Protein AF-A0A4Y2PLK8-F1 (afdb_monomer_lite)

Secondary structure (DSSP, 8-state):
--HHHHHHHHHHS-GGGSS-S-------TT-SS--------S--HHHHHHTT--HHHHTT-HHHHH--GGGSSSS----------THHHHHHHHT-TT-----------SS-HHHHHHTT-S-HHHHHHHHHHHHHHHHHHH-TTS---SSPPHHHHHHHHHHHHHHHHHHHHHHHHHHHHHTPPPPTT-TTGGG-EEE-TTS-EEE-STTTTSSS-HHHHS-B---S--

Sequence (230 aa):
MDPVKLQLCELWWSPSFLLQPEMTKCRDSSIETNDLYIRELKSNPSDLLSGGLKAESLLHNEGWWNGPSVLQSDELPETVCECSDPDEDYLPELKSKNSKADIVLTLNSNKTFFDYIVNRSNRILTVVRILSFLFRFISNCRNPESKRKGPLTSEELSEAEHYLIKQCQFEVFSAEVTAMMSGDNISNKSKILNLSPFLDNKGVMRVGGRLENSQLPYSGKHPIILPSKG

Organism: Araneus ventricosus (NCBI:txid182803)

Structure (mmCIF, N/CA/C/O backbone):
data_AF-A0A4Y2PLK8-F1
#
_entry.id   AF-A0A4Y2PLK8-F1
#
loop_
_atom_site.group_PDB
_atom_site.id
_atom_site.type_symbol
_atom_site.label_atom_id
_atom_site.label_alt_id
_atom_site.label_comp_id
_atom_site.label_asym_id
_atom_site.label_entity_id
_atom_site.label_seq_id
_atom_site.pdbx_PDB_ins_code
_atom_site.Cartn_x
_atom_site.Cartn_y
_atom_site.Cartn_z
_atom_site.occupancy
_atom_site.B_iso_or_equiv
_atom_site.auth_seq_id
_atom_site.auth_comp_id
_atom_site.auth_asym_id
_atom_site.auth_atom_id
_atom_site.pdbx_PDB_model_num
ATOM 1 N N . MET A 1 1 ? 2.300 0.237 -62.587 1.00 39.56 1 MET A N 1
ATOM 2 C CA . MET A 1 1 ? 3.072 0.488 -61.354 1.00 39.56 1 MET A CA 1
ATOM 3 C C . MET A 1 1 ? 3.135 -0.814 -60.591 1.00 39.56 1 MET A C 1
ATOM 5 O O . MET A 1 1 ? 2.104 -1.460 -60.465 1.00 39.56 1 MET A O 1
ATOM 9 N N . ASP A 1 2 ? 4.335 -1.228 -60.197 1.00 36.62 2 ASP A N 1
ATOM 10 C CA . ASP A 1 2 ? 4.561 -2.489 -59.494 1.00 36.62 2 ASP A CA 1
ATOM 11 C C . ASP A 1 2 ? 4.032 -2.379 -58.047 1.00 36.62 2 ASP A C 1
ATOM 13 O O . ASP A 1 2 ? 4.464 -1.473 -57.326 1.00 36.62 2 ASP A O 1
ATOM 17 N N . PRO A 1 3 ? 3.083 -3.229 -57.619 1.00 33.88 3 PRO A N 1
ATOM 18 C CA . PRO A 1 3 ? 2.500 -3.166 -56.278 1.00 33.88 3 PRO A CA 1
ATOM 19 C C . PRO A 1 3 ? 3.533 -3.352 -55.155 1.00 33.88 3 PRO A C 1
ATOM 21 O O . PRO A 1 3 ? 3.337 -2.813 -54.067 1.00 33.88 3 PRO A O 1
ATOM 24 N N . VAL A 1 4 ? 4.662 -4.019 -55.423 1.00 38.69 4 VAL A N 1
ATOM 25 C CA . VAL A 1 4 ? 5.751 -4.195 -54.445 1.00 38.69 4 VAL A CA 1
ATOM 26 C C . VAL A 1 4 ? 6.521 -2.886 -54.225 1.00 38.69 4 VAL A C 1
ATOM 28 O O . VAL A 1 4 ? 6.875 -2.549 -53.096 1.00 38.69 4 VAL A O 1
ATOM 31 N N . LYS A 1 5 ? 6.706 -2.076 -55.279 1.00 35.38 5 LYS A N 1
ATOM 32 C CA . LYS A 1 5 ? 7.333 -0.745 -55.167 1.00 35.38 5 LYS A CA 1
ATOM 33 C C . LYS A 1 5 ? 6.458 0.253 -54.407 1.00 35.38 5 LYS A C 1
ATOM 35 O O . LYS A 1 5 ? 6.987 1.089 -53.685 1.00 35.38 5 LYS A O 1
ATOM 40 N N . LEU A 1 6 ? 5.134 0.149 -54.529 1.00 34.00 6 LEU A N 1
ATOM 41 C CA . LEU A 1 6 ? 4.202 1.005 -53.787 1.00 34.00 6 LEU A CA 1
ATOM 42 C C . LEU A 1 6 ? 4.178 0.676 -52.284 1.00 34.00 6 LEU A C 1
ATOM 44 O O . LEU A 1 6 ? 4.155 1.601 -51.477 1.00 34.00 6 LEU A O 1
ATOM 48 N N . GLN A 1 7 ? 4.276 -0.603 -51.898 1.00 37.56 7 GLN A N 1
ATOM 49 C CA . GLN A 1 7 ? 4.378 -0.998 -50.484 1.00 37.56 7 GLN A CA 1
ATOM 50 C C . GLN A 1 7 ? 5.668 -0.501 -49.811 1.00 37.56 7 GLN A C 1
ATOM 52 O O . GLN A 1 7 ? 5.629 -0.086 -48.656 1.00 37.56 7 GLN A O 1
ATOM 57 N N . LEU A 1 8 ? 6.795 -0.485 -50.531 1.00 39.62 8 LEU A N 1
ATOM 58 C CA . LEU A 1 8 ? 8.055 0.072 -50.023 1.00 39.62 8 LEU A CA 1
ATOM 59 C C . LEU A 1 8 ? 7.991 1.598 -49.850 1.00 39.62 8 LEU A C 1
ATOM 61 O O . LEU A 1 8 ? 8.517 2.125 -48.872 1.00 39.62 8 LEU A O 1
ATOM 65 N N . CYS A 1 9 ? 7.298 2.305 -50.747 1.00 37.56 9 CYS A N 1
ATOM 66 C CA . CYS A 1 9 ? 7.088 3.746 -50.614 1.00 37.56 9 CYS A CA 1
ATOM 67 C C . CYS A 1 9 ? 6.147 4.107 -49.453 1.00 37.56 9 CYS A C 1
ATOM 69 O O . CYS A 1 9 ? 6.418 5.084 -48.764 1.00 37.56 9 CYS A O 1
ATOM 71 N N . GLU A 1 10 ? 5.084 3.342 -49.176 1.00 36.16 10 GLU A N 1
ATOM 72 C CA . GLU A 1 10 ? 4.187 3.643 -48.042 1.00 36.16 10 GLU A CA 1
ATOM 73 C C . GLU A 1 10 ? 4.861 3.468 -46.668 1.00 36.16 10 GLU A C 1
ATOM 75 O O . GLU A 1 10 ? 4.520 4.171 -45.714 1.00 36.16 10 GLU A O 1
ATOM 80 N N . LEU A 1 11 ? 5.878 2.606 -46.566 1.00 42.66 11 LEU A N 1
ATOM 81 C CA . LEU A 1 11 ? 6.648 2.401 -45.333 1.00 42.66 11 LEU A CA 1
ATOM 82 C C . LEU A 1 11 ? 7.555 3.589 -44.975 1.00 42.66 11 LEU A C 1
ATOM 84 O O . LEU A 1 11 ? 7.871 3.777 -43.801 1.00 42.66 11 LEU A O 1
ATOM 88 N N . TRP A 1 12 ? 7.929 4.427 -45.946 1.00 41.47 12 TRP A N 1
ATOM 89 C CA . TRP A 1 12 ? 8.749 5.624 -45.707 1.00 41.47 12 TRP A CA 1
ATOM 90 C C . TRP A 1 12 ? 7.947 6.812 -45.154 1.00 41.47 12 TRP A C 1
ATOM 92 O O . TRP A 1 12 ? 8.523 7.715 -44.557 1.00 41.47 12 TRP A O 1
ATOM 102 N N . TRP A 1 13 ? 6.619 6.807 -45.318 1.00 37.78 13 TRP A N 1
ATOM 103 C CA . TRP A 1 13 ? 5.733 7.915 -44.927 1.00 37.78 13 TRP A CA 1
ATOM 104 C C . TRP A 1 13 ? 4.874 7.602 -43.695 1.00 37.78 13 TRP A C 1
ATOM 106 O O . TRP A 1 13 ? 4.033 8.411 -43.296 1.00 37.78 13 TRP A O 1
ATOM 116 N N . SER A 1 14 ? 5.070 6.434 -43.076 1.00 37.84 14 SER A N 1
ATOM 117 C CA . SER A 1 14 ? 4.365 6.063 -41.851 1.00 37.84 14 SER A CA 1
ATOM 118 C C . SER A 1 14 ? 4.677 7.062 -40.723 1.00 37.84 14 SER A C 1
ATOM 120 O O . SER A 1 14 ? 5.846 7.375 -40.499 1.00 37.84 14 SER A O 1
ATOM 122 N N . PRO A 1 15 ? 3.683 7.527 -39.939 1.00 36.69 15 PRO A N 1
ATOM 123 C CA . PRO A 1 15 ? 3.895 8.414 -38.788 1.00 36.69 15 PRO A CA 1
ATOM 124 C C . PRO A 1 15 ? 4.893 7.878 -37.746 1.00 36.69 15 PRO A C 1
ATOM 126 O O . PRO A 1 15 ? 5.435 8.651 -36.956 1.00 36.69 15 PRO A O 1
ATOM 129 N N . SER A 1 16 ? 5.166 6.568 -37.755 1.00 41.91 16 SER A N 1
ATOM 130 C CA . SER A 1 16 ? 6.210 5.928 -36.947 1.00 41.91 16 SER A CA 1
ATOM 131 C C . SER A 1 16 ? 7.634 6.373 -37.316 1.00 41.91 16 SER A C 1
ATOM 133 O O . SER A 1 16 ? 8.519 6.283 -36.473 1.00 41.91 16 SER A O 1
ATOM 135 N N . PHE A 1 17 ? 7.847 6.891 -38.531 1.00 43.72 17 PHE A N 1
ATOM 136 C CA . PHE A 1 17 ? 9.134 7.383 -39.038 1.00 43.72 17 PHE A CA 1
ATOM 137 C C . PHE A 1 17 ? 9.548 8.739 -38.435 1.00 43.72 17 PHE A C 1
ATOM 139 O O . PHE A 1 17 ? 10.733 9.027 -38.319 1.00 43.72 17 PHE A O 1
ATOM 146 N N . LEU A 1 18 ? 8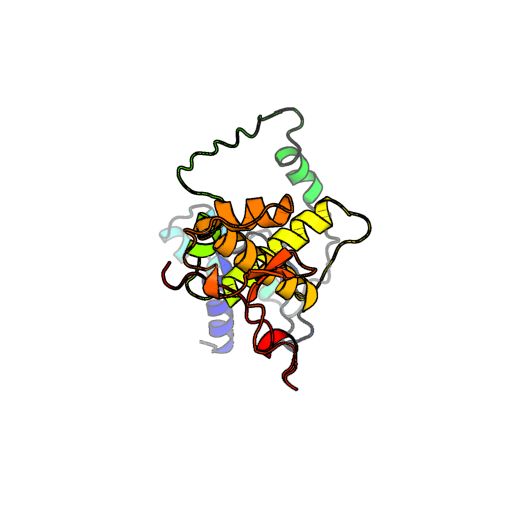.589 9.571 -38.004 1.00 39.28 18 LEU A N 1
ATOM 147 C CA . LEU A 1 18 ? 8.850 10.948 -37.544 1.00 39.28 18 LEU A CA 1
ATOM 148 C C . LEU A 1 18 ? 8.906 11.113 -36.014 1.00 39.28 18 LEU A C 1
ATOM 150 O O . LEU A 1 18 ? 9.102 12.226 -35.530 1.00 39.28 18 LEU A O 1
ATOM 154 N N . LEU A 1 19 ? 8.723 10.040 -35.238 1.00 38.19 19 LEU A N 1
ATOM 155 C CA . LEU A 1 19 ? 8.577 10.113 -33.774 1.00 38.19 19 LEU A CA 1
ATOM 156 C C . LEU A 1 19 ? 9.636 9.336 -32.976 1.00 38.19 19 LEU A C 1
ATOM 158 O O . LEU A 1 19 ? 9.447 9.105 -31.782 1.00 38.19 19 LEU A O 1
ATOM 162 N N . GLN A 1 20 ? 10.763 8.965 -33.586 1.00 40.84 20 GLN A N 1
ATOM 163 C CA . GLN A 1 20 ? 11.854 8.287 -32.880 1.00 40.84 20 GLN A CA 1
ATOM 164 C C . GLN A 1 20 ? 13.207 8.957 -33.180 1.00 40.84 20 GLN A C 1
ATOM 166 O O . GLN A 1 20 ? 13.642 8.930 -34.327 1.00 40.84 20 GLN A O 1
ATOM 171 N N . PRO A 1 21 ? 13.889 9.552 -32.178 1.00 40.31 21 PRO A N 1
ATOM 172 C CA . PRO A 1 21 ? 15.186 10.211 -32.375 1.00 40.31 21 PRO A CA 1
ATOM 173 C C . PRO A 1 21 ? 16.360 9.251 -32.623 1.00 40.31 21 PRO A C 1
ATOM 175 O O . PRO A 1 21 ? 17.467 9.701 -32.891 1.00 40.31 21 PRO A O 1
ATOM 178 N N . GLU A 1 22 ? 16.156 7.937 -32.527 1.00 41.00 22 GLU A N 1
ATOM 179 C CA . GLU A 1 22 ? 17.231 6.948 -32.589 1.00 41.00 22 GLU A CA 1
ATOM 180 C C . GLU A 1 22 ? 16.779 5.730 -33.401 1.00 41.00 22 GLU A C 1
ATOM 182 O O . GLU A 1 22 ? 15.986 4.914 -32.942 1.00 41.00 22 GLU A O 1
ATOM 187 N N . MET A 1 23 ? 17.297 5.580 -34.620 1.00 36.22 23 MET A N 1
ATOM 188 C CA . MET A 1 23 ? 17.134 4.341 -35.388 1.00 36.22 23 MET A CA 1
ATOM 189 C C . MET A 1 23 ? 18.214 3.341 -34.972 1.00 36.22 23 MET A C 1
ATOM 191 O O . MET A 1 23 ? 19.381 3.496 -35.342 1.00 36.22 23 MET A O 1
ATOM 195 N N . THR A 1 24 ? 17.823 2.341 -34.184 1.00 37.78 24 THR A N 1
ATOM 196 C CA . THR A 1 24 ? 18.623 1.171 -33.799 1.00 37.78 24 THR A CA 1
ATOM 197 C C . THR A 1 24 ? 18.536 0.092 -34.881 1.00 37.78 24 THR A C 1
ATOM 199 O O . THR A 1 24 ? 17.501 -0.080 -35.520 1.00 37.78 24 THR A O 1
ATOM 202 N N . LYS A 1 25 ? 19.593 -0.708 -35.054 1.00 33.25 25 LYS A N 1
ATOM 203 C CA . LYS A 1 25 ? 19.527 -1.950 -35.835 1.00 33.25 25 LYS A CA 1
ATOM 204 C C . LYS A 1 25 ? 18.782 -3.005 -35.008 1.00 33.25 25 LYS A C 1
ATOM 206 O O . LYS A 1 25 ? 19.406 -3.776 -34.284 1.00 33.25 25 LYS A O 1
ATOM 211 N N . CYS A 1 26 ? 17.455 -3.038 -35.078 1.00 33.88 26 CYS A N 1
ATOM 212 C CA . CYS A 1 26 ? 16.692 -4.149 -34.516 1.00 33.88 26 CYS A CA 1
ATOM 213 C C . CYS A 1 26 ? 16.761 -5.324 -35.489 1.00 33.88 26 CYS A C 1
ATOM 215 O O . CYS A 1 26 ? 16.042 -5.369 -36.480 1.00 33.88 26 CYS A O 1
ATOM 217 N N . ARG A 1 27 ? 17.628 -6.298 -35.203 1.00 36.41 27 ARG A N 1
ATOM 218 C CA . ARG A 1 27 ? 17.422 -7.651 -35.720 1.00 36.41 27 ARG A CA 1
ATOM 219 C C . ARG A 1 27 ? 16.296 -8.248 -34.885 1.00 36.41 27 ARG A C 1
ATOM 221 O O . ARG A 1 27 ? 16.556 -8.834 -33.837 1.00 36.41 27 ARG A O 1
ATOM 228 N N . ASP A 1 28 ? 15.053 -8.011 -35.290 1.00 34.66 28 ASP A N 1
ATOM 229 C CA . ASP A 1 28 ? 13.925 -8.690 -34.670 1.00 34.66 28 ASP A CA 1
ATOM 230 C C . ASP A 1 28 ? 13.975 -10.157 -35.106 1.00 34.66 28 ASP A C 1
ATOM 232 O O . ASP A 1 28 ? 13.664 -10.509 -36.239 1.00 34.66 28 ASP A O 1
ATOM 236 N N . SER A 1 29 ? 14.431 -11.033 -34.212 1.00 41.25 29 SER A N 1
ATOM 237 C CA . SER A 1 29 ? 14.470 -12.480 -34.447 1.00 41.25 29 SER A CA 1
ATOM 238 C C . SER A 1 29 ? 13.074 -13.107 -34.583 1.00 41.25 29 SER A C 1
ATOM 240 O O . SER A 1 29 ? 12.974 -14.315 -34.776 1.00 41.25 29 SER A O 1
ATOM 242 N N . SER A 1 30 ? 12.011 -12.309 -34.442 1.00 41.59 30 SER A N 1
ATOM 243 C CA . SER A 1 30 ? 10.611 -12.740 -34.492 1.00 41.59 30 SER A CA 1
ATOM 244 C C . SER A 1 30 ? 9.972 -12.618 -35.878 1.00 41.59 30 SER A C 1
ATOM 246 O O . SER A 1 30 ? 8.855 -13.102 -36.055 1.00 41.59 30 SER A O 1
ATOM 248 N N . ILE A 1 31 ? 10.625 -11.957 -36.841 1.00 41.03 31 ILE A N 1
ATOM 249 C CA . ILE A 1 31 ? 10.032 -11.644 -38.147 1.00 41.03 31 ILE A CA 1
ATOM 250 C C . ILE A 1 31 ? 10.975 -12.144 -39.250 1.00 41.03 31 ILE A C 1
ATOM 252 O O . ILE A 1 31 ? 12.133 -11.748 -39.321 1.00 41.03 31 ILE A O 1
ATOM 256 N N . GLU A 1 32 ? 10.485 -13.037 -40.117 1.00 38.12 32 GLU A N 1
ATOM 257 C CA . GLU A 1 32 ? 11.235 -13.624 -41.248 1.00 38.12 32 GLU A CA 1
ATOM 258 C C . GLU A 1 32 ? 11.574 -12.618 -42.370 1.00 38.12 32 GLU A C 1
ATOM 260 O O . GLU A 1 32 ? 12.183 -12.990 -43.374 1.00 38.12 32 GLU A O 1
ATOM 265 N N . THR A 1 33 ? 11.216 -11.339 -42.228 1.00 37.66 33 THR A N 1
ATOM 266 C CA . THR A 1 33 ? 11.534 -10.294 -43.205 1.00 37.66 33 THR A CA 1
ATOM 267 C C . THR A 1 33 ? 12.809 -9.564 -42.790 1.00 37.66 33 THR A C 1
ATOM 269 O O . THR A 1 33 ? 12.847 -8.846 -41.795 1.00 37.66 33 THR A O 1
ATOM 272 N N . ASN A 1 34 ? 13.885 -9.783 -43.548 1.00 35.28 34 ASN A N 1
ATOM 273 C CA . ASN A 1 34 ? 15.174 -9.117 -43.360 1.00 35.28 34 ASN A CA 1
ATOM 274 C C . ASN A 1 34 ? 15.065 -7.612 -43.668 1.00 35.28 34 ASN A C 1
ATOM 276 O O . ASN A 1 34 ? 15.325 -7.194 -44.795 1.00 35.28 34 ASN A O 1
ATOM 280 N N . ASP A 1 35 ? 14.745 -6.795 -42.668 1.00 43.84 35 ASP A N 1
ATOM 281 C CA . ASP A 1 35 ? 14.808 -5.339 -42.805 1.00 43.84 35 ASP A CA 1
ATOM 282 C C . ASP A 1 35 ? 16.273 -4.868 -42.698 1.00 43.84 35 ASP A C 1
ATOM 284 O O . ASP A 1 35 ? 16.880 -4.827 -41.622 1.00 43.84 35 ASP A O 1
ATOM 288 N N . LEU A 1 36 ? 16.881 -4.547 -43.845 1.00 43.97 36 LEU A N 1
ATOM 289 C CA . LEU A 1 36 ? 18.208 -3.931 -43.931 1.00 43.97 36 LEU A CA 1
ATOM 290 C C . LEU A 1 36 ? 18.090 -2.404 -43.832 1.00 43.97 36 LEU A C 1
ATOM 292 O O . LEU A 1 36 ? 17.608 -1.741 -44.747 1.00 43.97 36 LEU A O 1
ATOM 296 N N . TYR A 1 37 ? 18.604 -1.835 -42.743 1.00 48.81 37 TYR A N 1
ATOM 297 C CA . TYR A 1 37 ? 18.728 -0.386 -42.570 1.00 48.81 37 TYR A CA 1
ATOM 298 C C . TYR A 1 37 ? 20.124 0.085 -43.001 1.00 48.81 37 TYR A C 1
ATOM 300 O O . TYR A 1 37 ? 21.121 -0.243 -42.354 1.00 48.81 37 TYR A O 1
ATOM 308 N N . ILE A 1 38 ? 20.203 0.860 -44.088 1.00 48.69 38 ILE A N 1
ATOM 309 C CA . ILE A 1 38 ? 21.452 1.429 -44.622 1.00 48.69 38 ILE A CA 1
ATOM 310 C C . ILE A 1 38 ? 21.555 2.893 -44.173 1.00 48.69 38 ILE A C 1
ATOM 312 O O . ILE A 1 38 ? 20.827 3.749 -44.667 1.00 48.69 38 ILE A O 1
ATOM 316 N N . ARG A 1 39 ? 22.438 3.176 -43.205 1.00 49.25 39 ARG A N 1
ATOM 317 C CA . ARG A 1 39 ? 22.561 4.498 -42.552 1.00 49.25 39 ARG A CA 1
ATOM 318 C C . ARG A 1 39 ? 23.523 5.465 -43.255 1.00 49.25 39 ARG A C 1
ATOM 320 O O . ARG A 1 39 ? 23.401 6.665 -43.067 1.00 49.25 39 ARG A O 1
ATOM 327 N N . GLU A 1 40 ? 24.455 4.971 -44.071 1.00 47.41 40 GLU A N 1
ATOM 328 C CA . GLU A 1 40 ? 25.493 5.798 -44.717 1.00 47.41 40 GLU A CA 1
ATOM 329 C C . GLU A 1 40 ? 25.204 6.125 -46.184 1.00 47.41 40 GLU A C 1
ATOM 331 O O . GLU A 1 40 ? 26.086 6.174 -47.042 1.00 47.41 40 GLU A O 1
ATOM 336 N N . LEU A 1 41 ? 23.948 6.399 -46.504 1.00 50.97 41 LEU A N 1
ATOM 337 C CA . LEU A 1 41 ? 23.674 7.111 -47.737 1.00 50.97 41 LEU A CA 1
ATOM 338 C C . LEU A 1 41 ? 23.893 8.593 -47.449 1.00 50.97 41 LEU A C 1
ATOM 340 O O . LEU A 1 41 ? 23.095 9.213 -46.757 1.00 50.97 41 LEU A O 1
ATOM 344 N N . LYS A 1 42 ? 24.967 9.174 -48.012 1.00 50.19 42 LYS A N 1
ATOM 345 C CA . LYS A 1 42 ? 25.258 10.629 -47.984 1.00 50.19 42 LYS A CA 1
ATOM 346 C C . LYS A 1 42 ? 24.072 11.511 -48.409 1.00 50.19 42 LYS A C 1
ATOM 348 O O . LYS A 1 42 ? 24.139 12.727 -48.280 1.00 50.19 42 LYS A O 1
ATOM 353 N N . SER A 1 43 ? 23.018 10.915 -48.958 1.00 55.44 43 SER A N 1
ATOM 354 C CA . SER A 1 43 ? 21.778 11.567 -49.333 1.00 55.44 43 SER A CA 1
ATOM 355 C C . SER A 1 43 ? 20.600 10.709 -48.863 1.00 55.44 43 SER A C 1
ATOM 357 O O . SER A 1 43 ? 20.167 9.796 -49.566 1.00 55.44 43 SER A O 1
ATOM 359 N N . ASN A 1 44 ? 20.099 10.983 -47.656 1.00 65.94 44 ASN A N 1
ATOM 360 C CA . ASN A 1 44 ? 18.777 10.529 -47.241 1.00 65.94 44 ASN A CA 1
ATOM 361 C C . ASN A 1 44 ? 17.739 11.445 -47.912 1.00 65.94 44 ASN A C 1
ATOM 363 O O . ASN A 1 44 ? 17.765 12.656 -47.680 1.00 65.94 44 ASN A O 1
ATOM 367 N N . PRO A 1 45 ? 16.815 10.919 -48.731 1.00 68.19 45 PRO A N 1
ATOM 368 C CA . PRO A 1 45 ? 15.825 11.754 -49.404 1.00 68.19 45 PRO A CA 1
ATOM 369 C C . PRO A 1 45 ? 14.945 12.537 -48.417 1.00 68.19 45 PRO A C 1
ATOM 371 O O . PRO A 1 45 ? 14.552 13.659 -48.726 1.00 68.19 45 PRO A O 1
ATOM 374 N N . SER A 1 46 ? 14.711 12.023 -47.202 1.00 68.00 46 SER A N 1
ATOM 375 C CA . SER A 1 46 ? 13.951 12.740 -46.162 1.00 68.00 46 SER A CA 1
ATOM 376 C C . SER A 1 46 ? 14.643 14.017 -45.672 1.00 68.00 46 SER A C 1
ATOM 378 O O . SER A 1 46 ? 13.960 14.961 -45.266 1.00 68.00 46 SER A O 1
ATOM 380 N N . ASP A 1 47 ? 15.974 14.095 -45.784 1.00 68.25 47 ASP A N 1
ATOM 381 C CA . ASP A 1 47 ? 16.742 15.281 -45.389 1.00 68.25 47 ASP A CA 1
ATOM 382 C C . ASP A 1 47 ? 16.477 16.471 -46.318 1.00 68.25 47 ASP A C 1
ATOM 384 O O . ASP A 1 47 ? 16.619 17.627 -45.925 1.00 68.25 47 ASP A O 1
ATOM 388 N N . LEU A 1 48 ? 16.037 16.213 -47.554 1.00 70.00 48 LEU A N 1
ATOM 389 C CA . LEU A 1 48 ? 15.669 17.269 -48.495 1.00 70.00 48 LEU A CA 1
ATOM 390 C C . LEU A 1 48 ? 14.459 18.063 -47.985 1.00 70.00 48 LEU A C 1
ATOM 392 O O . LEU A 1 48 ? 14.416 19.284 -48.131 1.00 70.00 48 LEU A O 1
ATOM 396 N N . LEU A 1 49 ? 13.492 17.396 -47.348 1.00 67.56 49 LEU A N 1
ATOM 397 C CA . LEU A 1 49 ? 12.341 18.075 -46.750 1.00 67.56 49 LEU A CA 1
ATOM 398 C C . LEU A 1 49 ? 12.699 18.750 -45.426 1.00 67.56 49 LEU A C 1
ATOM 400 O O . LEU A 1 49 ? 12.329 19.906 -45.222 1.00 67.56 49 LEU A O 1
ATOM 404 N N . SER A 1 50 ? 13.428 18.067 -44.539 1.00 69.44 50 SER A N 1
ATOM 405 C CA . SER A 1 50 ? 13.811 18.645 -43.243 1.00 69.44 50 SER A CA 1
ATOM 406 C C . SER A 1 50 ? 14.809 19.805 -43.385 1.00 69.44 50 SER A C 1
ATOM 408 O O . SER A 1 50 ? 14.787 20.729 -42.575 1.00 69.44 50 SER A O 1
ATOM 410 N N . GLY A 1 51 ? 15.608 19.821 -44.457 1.00 69.06 51 GLY A N 1
ATOM 411 C CA . GLY A 1 51 ? 16.510 20.913 -44.833 1.00 69.06 51 GLY A CA 1
ATOM 412 C C . GLY A 1 51 ? 15.836 22.118 -45.505 1.00 69.06 51 GLY A C 1
ATOM 413 O O . GLY A 1 51 ? 16.517 23.090 -45.828 1.00 69.06 51 GLY A O 1
ATOM 414 N N . GLY A 1 52 ? 14.514 22.085 -45.717 1.00 69.38 52 GLY A N 1
ATOM 415 C CA . GLY A 1 52 ? 13.745 23.232 -46.214 1.00 69.38 52 GLY A CA 1
ATOM 416 C C . GLY A 1 52 ? 13.757 23.422 -47.734 1.00 69.38 52 GLY A C 1
ATOM 417 O O . GLY A 1 52 ? 13.627 24.554 -48.211 1.00 69.38 52 GLY A O 1
ATOM 418 N N . LEU A 1 53 ? 13.908 22.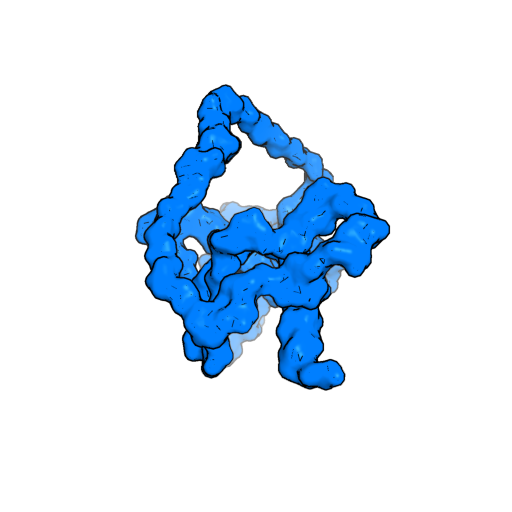347 -48.517 1.00 77.81 53 LEU A N 1
ATOM 419 C CA . LEU A 1 53 ? 13.812 22.424 -49.977 1.00 77.81 53 LEU A CA 1
ATOM 420 C C . LEU A 1 53 ? 12.400 22.868 -50.411 1.00 77.81 53 LEU A C 1
ATOM 422 O O . LEU A 1 53 ? 11.386 22.412 -49.882 1.00 77.81 53 LEU A O 1
ATOM 426 N N . LYS A 1 54 ? 12.319 23.754 -51.409 1.00 77.19 54 LYS A N 1
ATOM 427 C CA . LYS A 1 54 ? 11.036 24.204 -51.970 1.00 77.19 54 LYS A CA 1
ATOM 428 C C . LYS A 1 54 ? 10.335 23.064 -52.714 1.00 77.19 54 LYS A C 1
ATOM 430 O O . LYS A 1 54 ? 10.979 22.310 -53.441 1.00 77.19 54 LYS A O 1
ATOM 435 N N . ALA A 1 55 ? 9.005 23.009 -52.618 1.00 74.38 55 ALA A N 1
ATOM 436 C CA . ALA A 1 55 ? 8.183 21.973 -53.255 1.00 74.38 55 ALA A CA 1
ATOM 437 C C . ALA A 1 55 ? 8.389 21.879 -54.783 1.00 74.38 55 ALA A C 1
ATOM 439 O O . ALA A 1 55 ? 8.412 20.790 -55.348 1.00 74.38 55 ALA A O 1
ATOM 440 N N . GLU A 1 56 ? 8.615 23.013 -55.449 1.00 79.31 56 GLU A N 1
ATOM 441 C CA . GLU A 1 56 ? 8.877 23.093 -56.896 1.00 79.31 56 GLU A CA 1
ATOM 442 C C . GLU A 1 56 ? 10.183 22.389 -57.303 1.00 79.31 56 GLU A C 1
ATOM 444 O O . GLU A 1 56 ? 10.272 21.770 -58.364 1.00 79.31 56 GLU A O 1
ATOM 449 N N . SER A 1 57 ? 11.195 22.449 -56.435 1.00 76.81 57 SER A N 1
ATOM 450 C CA . SER A 1 57 ? 12.484 21.778 -56.620 1.00 76.81 57 SER A CA 1
ATOM 451 C C . SER A 1 57 ? 12.406 20.272 -56.357 1.00 76.81 57 SER A C 1
ATOM 453 O O . SER A 1 57 ? 13.261 19.530 -56.831 1.00 76.81 57 SER A O 1
ATOM 455 N N . LEU A 1 58 ? 11.376 19.814 -55.639 1.00 77.81 58 LEU A N 1
ATOM 456 C CA . LEU A 1 58 ? 11.147 18.400 -55.340 1.00 77.81 58 LEU A CA 1
ATOM 457 C C . LEU A 1 58 ? 10.581 17.638 -56.550 1.00 77.81 58 LEU A C 1
ATOM 459 O O . LEU A 1 58 ? 10.895 16.468 -56.750 1.00 77.81 58 LEU A O 1
ATOM 463 N N . LEU A 1 59 ? 9.778 18.305 -57.388 1.00 77.94 59 LEU A N 1
ATOM 464 C CA . LEU A 1 59 ? 9.167 17.710 -58.587 1.00 77.94 59 LEU A CA 1
ATOM 465 C C . LEU A 1 59 ? 10.202 17.140 -59.566 1.00 77.94 59 LEU A C 1
ATOM 467 O O . LEU A 1 59 ? 9.919 16.160 -60.241 1.00 77.94 59 LEU A O 1
ATOM 471 N N . HIS A 1 60 ? 11.396 17.733 -59.607 1.00 77.81 60 HIS A N 1
ATOM 472 C CA . HIS A 1 60 ? 12.488 17.341 -60.503 1.00 77.81 60 HIS A CA 1
ATOM 473 C C . HIS A 1 60 ? 13.608 16.577 -59.776 1.00 77.81 60 HIS A C 1
ATOM 475 O O . HIS A 1 60 ? 14.696 16.403 -60.322 1.00 77.81 60 HIS A O 1
ATOM 481 N N . ASN A 1 61 ? 13.388 16.166 -58.521 1.00 77.62 61 ASN A N 1
ATOM 482 C CA . ASN A 1 61 ? 14.403 15.482 -57.732 1.00 77.62 61 ASN A CA 1
ATOM 483 C C . ASN A 1 61 ? 14.290 13.960 -57.896 1.00 77.62 61 ASN A C 1
ATOM 485 O O . ASN A 1 61 ? 13.508 13.299 -57.215 1.00 77.62 61 ASN A O 1
ATOM 489 N N . GLU A 1 62 ? 15.112 13.401 -58.781 1.00 75.31 62 GLU A N 1
ATOM 490 C CA . GLU A 1 62 ? 15.150 11.957 -59.046 1.00 75.31 62 GLU A CA 1
ATOM 491 C C . GLU A 1 62 ? 15.515 11.125 -57.803 1.00 75.31 62 GLU A C 1
ATOM 493 O O . GLU A 1 62 ? 15.056 9.995 -57.673 1.00 75.31 62 GLU A O 1
ATOM 498 N N . GLY A 1 63 ? 16.302 11.669 -56.867 1.00 72.69 63 GLY A N 1
ATOM 499 C CA . GLY A 1 63 ? 16.687 10.974 -55.633 1.00 72.69 63 GLY A CA 1
ATOM 500 C C . GLY A 1 63 ? 15.549 10.862 -54.615 1.00 72.69 63 GLY A C 1
ATOM 501 O O . GLY A 1 63 ? 15.489 9.891 -53.867 1.00 72.69 63 GLY A O 1
ATOM 502 N N . TRP A 1 64 ? 14.617 11.820 -54.612 1.00 74.88 64 TRP A N 1
ATOM 503 C CA . TRP A 1 64 ? 13.395 11.766 -53.809 1.00 74.88 64 TRP A CA 1
ATOM 504 C C . TRP A 1 64 ? 12.418 10.711 -54.333 1.00 74.88 64 TRP A C 1
ATOM 506 O O . TRP A 1 64 ? 11.911 9.896 -53.566 1.00 74.88 64 TRP A O 1
ATOM 516 N N . TRP A 1 65 ? 12.173 10.711 -55.647 1.00 78.69 65 TRP A N 1
ATOM 517 C CA . TRP A 1 65 ? 11.169 9.839 -56.263 1.00 78.69 65 TRP A CA 1
ATOM 518 C C . TRP A 1 65 ? 11.656 8.409 -56.499 1.00 78.69 65 TRP A C 1
ATOM 520 O O . TRP A 1 65 ? 10.860 7.479 -56.391 1.00 78.69 65 TRP A O 1
ATOM 530 N N . ASN A 1 66 ? 12.942 8.216 -56.802 1.00 73.19 66 ASN A N 1
ATOM 531 C CA . ASN A 1 66 ? 13.500 6.894 -57.111 1.00 73.19 66 ASN A CA 1
ATOM 532 C C . ASN A 1 66 ? 14.395 6.335 -56.000 1.00 73.19 66 ASN A C 1
ATOM 534 O O . ASN A 1 66 ? 14.910 5.221 -56.131 1.00 73.19 66 ASN A O 1
ATOM 538 N N . GLY A 1 67 ? 14.606 7.101 -54.928 1.00 69.94 67 GLY A N 1
ATOM 539 C CA . GLY A 1 67 ? 15.541 6.751 -53.871 1.00 69.94 67 GLY A CA 1
ATOM 540 C C . GLY A 1 67 ? 17.004 6.749 -54.340 1.00 69.94 67 GLY A C 1
ATOM 541 O O . GLY A 1 67 ? 17.319 7.061 -55.493 1.00 69.94 67 GLY A O 1
ATOM 542 N N . PRO A 1 68 ? 17.936 6.400 -53.443 1.00 69.62 68 PRO A N 1
ATOM 543 C CA . PRO A 1 68 ? 19.351 6.355 -53.773 1.00 69.62 68 PRO A CA 1
ATOM 544 C C . PRO A 1 68 ? 19.700 5.220 -54.737 1.00 69.62 68 PRO A C 1
ATOM 546 O O . PRO A 1 68 ? 19.172 4.114 -54.631 1.00 69.62 68 PRO A O 1
ATOM 549 N N . SER A 1 69 ? 20.665 5.463 -55.624 1.00 66.94 69 SER A N 1
ATOM 550 C CA . SER A 1 69 ? 21.109 4.499 -56.643 1.00 66.94 69 SER A CA 1
ATOM 551 C C . SER A 1 69 ? 21.623 3.174 -56.067 1.00 66.94 69 SER A C 1
ATOM 553 O O . SER A 1 69 ? 21.491 2.145 -56.716 1.00 66.94 69 SER A O 1
ATOM 555 N N . VAL A 1 70 ? 22.140 3.176 -54.834 1.00 62.19 70 VAL A N 1
ATOM 556 C CA . VAL A 1 70 ? 22.600 1.971 -54.111 1.00 62.19 70 VAL A CA 1
ATOM 557 C C . VAL A 1 70 ? 21.464 0.972 -53.852 1.00 62.19 70 VAL A C 1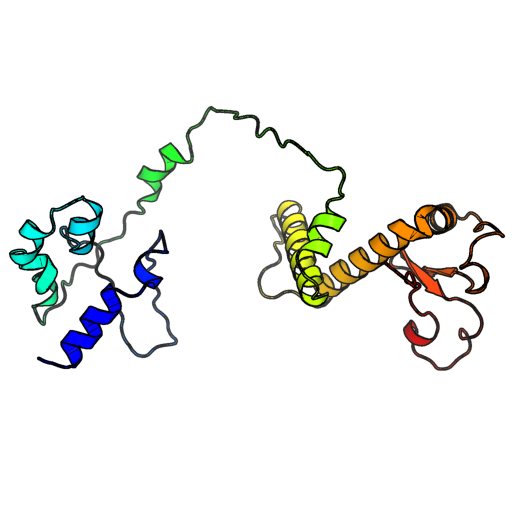
ATOM 559 O O . VAL A 1 70 ? 21.717 -0.218 -53.727 1.00 62.19 70 VAL A O 1
ATOM 562 N N . LEU A 1 71 ? 20.210 1.433 -53.789 1.00 60.62 71 LEU A N 1
ATOM 563 C CA . LEU A 1 71 ? 19.036 0.560 -53.645 1.00 60.62 71 LEU A CA 1
ATOM 564 C C . LEU A 1 71 ? 18.475 0.089 -54.994 1.00 60.62 71 LEU A C 1
ATOM 566 O O . LEU A 1 71 ? 17.510 -0.670 -55.029 1.00 60.62 71 LEU A O 1
ATOM 570 N N . GLN A 1 72 ? 19.031 0.578 -56.103 1.00 66.06 72 GLN A N 1
ATOM 571 C CA . GLN A 1 72 ? 18.608 0.218 -57.457 1.00 66.06 72 GLN A CA 1
ATOM 572 C C . GLN A 1 72 ? 19.481 -0.896 -58.058 1.00 66.06 72 GLN A C 1
ATOM 574 O O . GLN A 1 72 ? 19.150 -1.402 -59.129 1.00 66.06 72 GLN A O 1
ATOM 579 N N . SER A 1 73 ? 20.575 -1.276 -57.389 1.00 61.69 73 SER A N 1
ATOM 580 C CA . SER A 1 73 ? 21.407 -2.433 -57.725 1.00 61.69 73 SER A CA 1
ATOM 581 C C . SER A 1 73 ? 20.999 -3.665 -56.913 1.00 61.69 73 SER A C 1
ATOM 583 O O . SER A 1 73 ? 20.747 -3.559 -55.717 1.00 61.69 73 SER A O 1
ATOM 585 N N . ASP A 1 74 ? 21.006 -4.844 -57.545 1.00 59.69 74 ASP A N 1
ATOM 586 C CA . ASP A 1 74 ? 20.775 -6.135 -56.866 1.00 59.69 74 ASP A CA 1
ATOM 587 C C . ASP A 1 74 ? 21.947 -6.548 -55.949 1.00 59.69 74 ASP A C 1
ATOM 589 O O . ASP A 1 74 ? 21.821 -7.451 -55.121 1.00 59.69 74 ASP A O 1
ATOM 593 N N . GLU A 1 75 ? 23.094 -5.876 -56.076 1.00 56.25 75 GLU A N 1
ATOM 594 C CA . GLU A 1 75 ? 24.263 -6.059 -55.219 1.00 56.25 75 GLU A CA 1
ATOM 595 C C . GLU A 1 75 ? 24.206 -5.075 -54.040 1.00 56.25 75 GLU A C 1
ATOM 597 O O . GLU A 1 75 ? 24.318 -3.858 -54.209 1.00 56.25 75 GLU A O 1
ATOM 602 N N . LEU A 1 76 ? 24.018 -5.609 -52.830 1.00 56.62 76 LEU A N 1
ATOM 603 C CA . LEU A 1 76 ? 24.155 -4.854 -51.584 1.00 56.62 76 LEU A CA 1
ATOM 604 C C . LEU A 1 76 ? 25.639 -4.530 -51.338 1.00 56.62 76 LEU A C 1
ATOM 606 O O . LEU A 1 76 ? 26.482 -5.411 -51.511 1.00 56.62 76 LEU A O 1
ATOM 610 N N . PRO A 1 77 ? 25.988 -3.312 -50.885 1.00 55.09 77 PRO A N 1
ATOM 611 C CA . PRO A 1 77 ? 27.372 -2.984 -50.563 1.00 55.09 77 PRO A CA 1
ATOM 612 C C . PRO A 1 77 ? 27.900 -3.884 -49.432 1.00 55.09 77 PRO A C 1
ATOM 614 O O . PRO A 1 77 ? 27.310 -3.950 -48.354 1.00 55.09 77 PRO A O 1
ATOM 617 N N . GLU A 1 78 ? 29.034 -4.555 -49.664 1.00 52.34 78 GLU A N 1
ATOM 618 C CA . GLU A 1 78 ? 29.698 -5.449 -48.692 1.00 52.34 78 GLU A CA 1
ATOM 619 C C . GLU A 1 78 ? 30.282 -4.714 -47.473 1.00 52.34 78 GLU A C 1
ATOM 621 O O . GLU A 1 78 ? 30.694 -5.338 -46.494 1.00 52.34 78 GLU A O 1
ATOM 626 N N . THR A 1 79 ? 30.328 -3.382 -47.499 1.00 47.84 79 THR A N 1
ATOM 627 C CA . THR A 1 79 ? 30.903 -2.584 -46.418 1.00 47.84 79 THR A CA 1
ATOM 628 C C . THR A 1 79 ? 29.954 -2.530 -45.228 1.00 47.84 79 THR A C 1
ATOM 630 O O . THR A 1 79 ? 29.134 -1.622 -45.085 1.00 47.84 79 THR A O 1
ATOM 633 N N . VAL A 1 80 ? 30.105 -3.498 -44.328 1.00 42.88 80 VAL A N 1
ATOM 634 C CA . VAL A 1 80 ? 29.719 -3.331 -42.929 1.00 42.88 80 VAL A CA 1
ATOM 635 C C . VAL A 1 80 ? 30.690 -2.305 -42.348 1.00 42.88 80 VAL A C 1
ATOM 637 O O . VAL A 1 80 ? 31.815 -2.646 -41.994 1.00 42.88 80 VAL A O 1
ATOM 640 N N . CYS A 1 81 ? 30.301 -1.030 -42.336 1.00 43.31 81 CYS A N 1
ATOM 641 C CA . CYS A 1 81 ? 31.091 -0.011 -41.658 1.00 43.31 81 CYS A CA 1
ATOM 642 C C . CYS A 1 81 ? 31.169 -0.385 -40.172 1.00 43.31 81 CYS A C 1
ATOM 644 O O . CYS A 1 81 ? 30.140 -0.662 -39.547 1.00 43.31 81 CYS A O 1
ATOM 646 N N . GLU A 1 82 ? 32.378 -0.427 -39.611 1.00 41.28 82 GLU A N 1
ATOM 647 C CA . GLU A 1 82 ? 32.540 -0.427 -38.162 1.00 41.28 82 GLU A CA 1
ATOM 648 C C . GLU A 1 82 ? 31.878 0.853 -37.650 1.00 41.28 82 GLU A C 1
ATOM 650 O O . GLU A 1 82 ? 32.262 1.962 -38.024 1.00 41.28 82 GLU A O 1
ATOM 655 N N . CYS A 1 83 ? 30.812 0.702 -36.866 1.00 40.59 83 CYS A N 1
ATOM 656 C CA . CYS A 1 83 ? 30.183 1.829 -36.203 1.00 40.59 83 CYS A CA 1
ATOM 657 C C . CYS A 1 83 ? 31.188 2.382 -35.189 1.00 40.59 83 CYS A C 1
ATOM 659 O O . CYS A 1 83 ? 31.339 1.818 -34.107 1.00 40.59 83 CYS A O 1
ATOM 661 N N . SER A 1 84 ? 31.862 3.479 -35.518 1.00 48.91 84 SER A N 1
ATOM 662 C CA . SER A 1 84 ? 32.403 4.348 -34.478 1.00 48.91 84 SER A CA 1
ATOM 663 C C . SER A 1 84 ? 31.205 4.927 -33.735 1.00 48.91 84 SER A C 1
ATOM 665 O O . SER A 1 84 ? 30.362 5.581 -34.351 1.00 48.91 84 SER A O 1
ATOM 667 N N . ASP A 1 85 ? 31.085 4.620 -32.444 1.00 44.75 85 ASP A N 1
ATOM 668 C CA . ASP A 1 85 ? 30.031 5.167 -31.592 1.00 44.75 85 ASP A CA 1
ATOM 669 C C . ASP A 1 85 ? 30.070 6.705 -31.689 1.00 44.75 85 ASP A C 1
ATOM 671 O O . ASP A 1 85 ? 31.087 7.305 -31.326 1.00 44.75 85 ASP A O 1
ATOM 675 N N . PRO A 1 86 ? 29.002 7.372 -32.168 1.00 47.94 86 PRO A N 1
ATOM 676 C CA . PRO A 1 86 ? 28.968 8.829 -32.248 1.00 47.94 86 PRO A CA 1
ATOM 677 C C . PRO A 1 86 ? 28.854 9.477 -30.862 1.00 47.94 86 PRO A C 1
ATOM 679 O O . PRO A 1 86 ? 28.855 10.702 -30.754 1.00 47.94 86 PRO A O 1
ATOM 682 N N . ASP A 1 87 ? 28.791 8.677 -29.793 1.00 50.78 87 ASP A N 1
ATOM 683 C CA . ASP A 1 87 ? 28.761 9.145 -28.412 1.00 50.78 87 ASP A CA 1
ATOM 684 C C . ASP A 1 87 ? 29.896 10.138 -28.108 1.00 50.78 87 ASP A C 1
ATOM 686 O O . ASP A 1 87 ? 29.668 11.087 -27.365 1.00 50.78 87 ASP A O 1
ATOM 690 N N . GLU A 1 88 ? 31.085 10.015 -28.709 1.00 53.06 88 GLU A N 1
ATOM 691 C CA . GLU A 1 88 ? 32.183 10.986 -28.519 1.00 53.06 88 GLU A CA 1
ATOM 692 C C . GLU A 1 88 ? 31.790 12.434 -28.885 1.00 53.06 88 GLU A C 1
ATOM 694 O O . GLU A 1 88 ? 32.186 13.356 -28.168 1.00 53.06 88 GLU A O 1
ATOM 699 N N . ASP A 1 89 ? 30.948 12.637 -29.906 1.00 51.72 89 ASP A N 1
ATOM 700 C CA . ASP A 1 89 ? 30.536 13.966 -30.386 1.00 51.72 89 ASP A CA 1
ATOM 701 C C . ASP A 1 89 ? 29.322 14.541 -29.634 1.00 51.72 89 ASP A C 1
ATOM 703 O O . ASP A 1 89 ? 29.162 15.760 -29.570 1.00 51.72 89 ASP A O 1
ATOM 707 N N . TYR A 1 90 ? 28.492 13.696 -29.010 1.00 48.00 90 TYR A N 1
ATOM 708 C CA . TYR A 1 90 ? 27.348 14.120 -28.175 1.00 48.00 90 TYR A CA 1
ATOM 709 C C . TYR A 1 90 ? 27.708 14.272 -26.694 1.00 48.00 90 TYR A C 1
ATOM 711 O O . TYR A 1 90 ? 27.047 14.981 -25.923 1.00 48.00 90 TYR A O 1
ATOM 719 N N . LEU A 1 91 ? 28.798 13.634 -26.272 1.00 49.69 91 LEU A N 1
ATOM 720 C CA . LEU A 1 91 ? 29.337 13.758 -24.930 1.00 49.69 91 LEU A CA 1
ATOM 721 C C . LEU A 1 91 ? 29.681 15.196 -24.508 1.00 49.69 91 LEU A C 1
ATOM 723 O O . LEU A 1 91 ? 29.530 15.451 -23.320 1.00 49.69 91 LEU A O 1
ATOM 727 N N . PRO A 1 92 ? 30.108 16.150 -25.356 1.00 53.25 92 PRO A N 1
ATOM 728 C CA . PRO A 1 92 ? 30.345 17.535 -24.948 1.00 53.25 92 PRO A CA 1
ATOM 729 C C . PRO A 1 92 ? 29.060 18.278 -24.563 1.00 53.25 92 PRO A C 1
ATOM 731 O O . PRO A 1 92 ? 29.093 19.096 -23.645 1.00 53.25 92 PRO A O 1
ATOM 734 N N . GLU A 1 93 ? 27.928 17.973 -25.207 1.00 53.34 93 GLU A N 1
ATOM 735 C CA . GLU A 1 93 ? 26.633 18.606 -24.919 1.00 53.34 93 GLU A CA 1
ATOM 736 C C . GLU A 1 93 ? 26.008 18.046 -23.631 1.00 53.34 93 GLU A C 1
ATOM 738 O O . GLU A 1 93 ? 25.522 18.809 -22.794 1.00 53.34 93 GLU A O 1
ATOM 743 N N . LEU A 1 94 ? 26.115 16.729 -23.396 1.00 50.38 94 LEU A N 1
ATOM 744 C CA . LEU A 1 94 ? 25.719 16.106 -22.121 1.00 50.38 94 LEU A CA 1
ATOM 745 C C . LEU A 1 94 ? 26.720 16.373 -20.983 1.00 50.38 94 LEU A C 1
ATOM 747 O O . LEU A 1 94 ? 26.336 16.486 -19.818 1.00 50.38 94 LEU A O 1
ATOM 751 N N . LYS A 1 95 ? 28.015 16.465 -21.305 1.00 44.62 95 LYS A N 1
ATOM 752 C CA . LYS A 1 95 ? 29.116 16.825 -20.400 1.00 44.62 95 LYS A CA 1
ATOM 753 C C . LYS A 1 95 ? 29.527 18.279 -20.618 1.00 44.62 95 LYS A C 1
ATOM 755 O O . LYS A 1 95 ? 30.728 18.569 -20.606 1.00 44.62 95 LYS A O 1
ATOM 760 N N . SER A 1 96 ? 28.570 19.206 -20.694 1.00 46.41 96 SER A N 1
ATOM 761 C CA . SER A 1 96 ? 28.839 20.595 -20.312 1.00 46.41 96 SER A CA 1
ATOM 762 C C . SER A 1 96 ? 29.159 20.613 -18.813 1.00 46.41 96 SER A C 1
ATOM 764 O O . SER A 1 96 ? 28.354 20.965 -17.949 1.00 46.41 96 SER A O 1
ATOM 766 N N . LYS A 1 97 ? 30.370 20.147 -18.501 1.00 51.09 97 LYS A N 1
ATOM 767 C CA . LYS A 1 97 ? 31.035 20.222 -17.216 1.00 51.09 97 LYS A CA 1
ATOM 768 C C . LYS A 1 97 ? 31.058 21.702 -16.858 1.00 51.09 97 LYS A C 1
ATOM 770 O O . LYS A 1 97 ? 31.670 22.487 -17.575 1.00 51.09 97 LYS A O 1
ATOM 775 N N . ASN A 1 98 ? 30.404 22.035 -15.745 1.00 47.50 98 ASN A N 1
ATOM 776 C CA . ASN A 1 98 ? 30.547 23.256 -14.934 1.00 47.50 98 ASN A CA 1
ATOM 777 C C . ASN A 1 98 ? 29.327 24.172 -14.804 1.00 47.50 98 ASN A C 1
ATOM 779 O O . ASN A 1 98 ? 29.416 25.127 -14.034 1.00 47.50 98 ASN A O 1
ATOM 783 N N . SER A 1 99 ? 28.160 23.862 -15.371 1.00 45.50 99 SER A N 1
ATOM 784 C CA . SER A 1 99 ? 26.937 24.386 -14.758 1.00 45.50 99 SER A CA 1
ATOM 785 C C . SER A 1 99 ? 26.517 23.416 -13.656 1.00 45.50 99 SER A C 1
ATOM 787 O O . SER A 1 99 ? 25.828 22.424 -13.875 1.00 45.50 99 SER A O 1
ATOM 789 N N . LYS A 1 100 ? 26.892 23.733 -12.412 1.00 51.91 100 LYS A N 1
ATOM 790 C CA . LYS A 1 100 ? 25.972 23.493 -11.294 1.00 51.91 100 LYS A CA 1
ATOM 791 C C . LYS A 1 100 ? 24.728 24.336 -11.586 1.00 51.91 100 LYS A C 1
ATOM 793 O O . LYS A 1 100 ? 24.545 25.399 -11.006 1.00 51.91 100 LYS A O 1
ATOM 798 N N . ALA A 1 101 ? 23.935 23.943 -12.578 1.00 50.16 101 ALA A N 1
ATOM 799 C CA . ALA A 1 101 ? 22.572 24.400 -12.651 1.00 50.16 101 ALA A CA 1
ATOM 800 C C . ALA A 1 101 ? 21.949 23.772 -11.413 1.00 50.16 101 ALA A C 1
ATOM 802 O O . ALA A 1 101 ? 21.703 22.566 -11.390 1.00 50.16 101 ALA A O 1
ATOM 803 N N . ASP A 1 102 ? 21.841 24.558 -10.341 1.00 48.81 102 ASP A N 1
ATOM 804 C CA . ASP A 1 102 ? 21.007 24.185 -9.215 1.00 48.81 102 ASP A CA 1
ATOM 805 C C . ASP A 1 102 ? 19.651 23.847 -9.826 1.00 48.81 102 ASP A C 1
ATOM 807 O O . ASP A 1 102 ? 18.945 24.715 -10.346 1.00 48.81 102 ASP A O 1
ATOM 811 N N . ILE A 1 103 ? 19.332 22.554 -9.866 1.00 60.81 103 ILE A N 1
ATOM 812 C CA . ILE A 1 103 ? 18.012 22.091 -10.257 1.00 60.81 103 ILE A CA 1
ATOM 813 C C . ILE A 1 103 ? 17.113 22.547 -9.115 1.00 60.81 103 ILE A C 1
ATOM 815 O O . ILE A 1 103 ? 16.968 21.868 -8.098 1.00 60.81 103 ILE A O 1
ATOM 819 N N . VAL A 1 104 ? 16.563 23.751 -9.250 1.00 53.47 104 VAL A N 1
ATOM 820 C CA . VAL A 1 104 ? 15.615 24.296 -8.289 1.00 53.47 104 VAL A CA 1
ATOM 821 C C . VAL A 1 104 ? 14.294 23.577 -8.519 1.00 53.47 104 VAL A C 1
ATOM 823 O O . VAL A 1 104 ? 13.490 23.941 -9.375 1.00 53.47 104 VAL A O 1
ATOM 826 N N . LEU A 1 105 ? 14.076 22.517 -7.746 1.00 57.19 105 LEU A N 1
ATOM 827 C CA . LEU A 1 105 ? 12.783 21.854 -7.662 1.00 57.19 105 LEU A CA 1
ATOM 828 C C . LEU A 1 105 ? 11.825 22.772 -6.904 1.00 57.19 105 LEU A C 1
ATOM 830 O O . LEU A 1 105 ? 11.825 22.825 -5.675 1.00 57.19 105 LEU A O 1
ATOM 834 N N . THR A 1 106 ? 11.005 23.522 -7.635 1.00 51.50 106 THR A N 1
ATOM 835 C CA . THR A 1 106 ? 9.926 24.295 -7.021 1.00 51.50 106 THR A CA 1
ATOM 836 C C . THR A 1 106 ? 8.772 23.353 -6.687 1.00 51.50 106 THR A C 1
ATOM 838 O O . THR A 1 106 ? 7.966 22.998 -7.545 1.00 51.50 106 THR A O 1
ATOM 841 N N . LEU A 1 107 ? 8.693 22.927 -5.425 1.00 56.16 107 LEU A N 1
ATOM 842 C CA . LEU A 1 107 ? 7.529 22.227 -4.884 1.00 56.16 107 LEU A CA 1
ATOM 843 C C . LEU A 1 107 ? 6.391 23.235 -4.711 1.00 56.16 107 LEU A C 1
ATOM 845 O O . LEU A 1 107 ? 6.235 23.851 -3.661 1.00 56.16 107 LEU A O 1
ATOM 849 N N . ASN A 1 108 ? 5.604 23.431 -5.763 1.00 65.19 108 ASN A N 1
ATOM 850 C CA . ASN A 1 108 ? 4.310 24.082 -5.635 1.00 65.19 108 ASN A CA 1
ATOM 851 C C . ASN A 1 108 ? 3.260 22.998 -5.443 1.00 65.19 108 ASN A C 1
ATOM 853 O O . ASN A 1 108 ? 2.858 22.378 -6.427 1.00 65.19 108 ASN A O 1
ATOM 857 N N . SER A 1 109 ? 2.797 22.759 -4.218 1.00 59.12 109 SER A N 1
ATOM 858 C CA . SER A 1 109 ? 1.591 21.953 -4.087 1.00 59.12 109 SER A CA 1
ATOM 859 C C . SER A 1 109 ? 0.867 22.116 -2.755 1.00 59.12 109 SER A C 1
ATOM 861 O O . SER A 1 109 ? 1.282 21.612 -1.718 1.00 59.12 109 SER A O 1
ATOM 863 N N . ASN A 1 110 ? -0.347 22.658 -2.854 1.00 65.50 110 ASN A N 1
ATOM 864 C CA . ASN A 1 110 ? -1.442 22.424 -1.905 1.00 65.50 110 ASN A CA 1
ATOM 865 C C . ASN A 1 110 ? -1.923 20.950 -1.901 1.00 65.50 110 ASN A C 1
ATOM 867 O O . ASN A 1 110 ? -2.908 20.631 -1.247 1.00 65.50 110 ASN A O 1
ATOM 871 N N . LYS A 1 111 ? -1.282 20.068 -2.682 1.00 68.25 111 LYS A N 1
ATOM 872 C CA . LYS A 1 111 ? -1.604 18.645 -2.853 1.00 68.25 111 LYS A CA 1
ATOM 873 C C . LYS A 1 111 ? -0.388 17.788 -2.519 1.00 68.25 111 LYS A C 1
ATOM 875 O O . LYS A 1 111 ? 0.746 18.174 -2.790 1.00 68.25 111 LYS A O 1
ATOM 880 N N . THR A 1 112 ? -0.607 16.618 -1.946 1.00 78.69 112 THR A N 1
ATOM 881 C CA . THR A 1 112 ? 0.468 15.678 -1.633 1.00 78.69 112 THR A CA 1
ATOM 882 C C . THR A 1 112 ? 0.913 14.911 -2.885 1.00 78.69 112 THR A C 1
ATOM 884 O O . THR A 1 112 ? 0.193 14.822 -3.882 1.00 78.69 112 THR A O 1
ATOM 887 N N . PHE A 1 113 ? 2.110 14.314 -2.844 1.00 79.19 113 PHE A N 1
ATOM 888 C CA . PHE A 1 113 ? 2.564 13.375 -3.881 1.00 79.19 113 PHE A CA 1
ATOM 889 C C . PHE A 1 113 ? 1.564 12.228 -4.091 1.00 79.19 113 PHE A C 1
ATOM 891 O O . PHE A 1 113 ? 1.322 11.797 -5.217 1.00 79.19 113 PHE A O 1
ATOM 898 N N . PHE A 1 114 ? 0.953 11.765 -3.000 1.00 79.44 114 PHE A N 1
ATOM 899 C CA . PHE A 1 114 ? -0.070 10.734 -3.038 1.00 79.44 114 PHE A CA 1
ATOM 900 C C . PHE A 1 114 ? -1.290 11.173 -3.852 1.00 79.44 114 PHE A C 1
ATOM 902 O O . PHE A 1 114 ? -1.697 10.449 -4.760 1.00 79.44 114 PHE A O 1
ATOM 909 N N . ASP A 1 115 ? -1.793 12.390 -3.616 1.00 83.75 115 ASP A N 1
ATOM 910 C CA . ASP A 1 115 ? -2.913 12.948 -4.381 1.00 83.75 115 ASP A CA 1
ATOM 911 C C . ASP A 1 115 ? -2.597 12.987 -5.872 1.00 83.75 115 ASP A C 1
ATOM 913 O O . ASP A 1 115 ? -3.444 12.666 -6.702 1.00 83.75 115 ASP A O 1
ATOM 917 N N . TYR A 1 116 ? -1.371 13.362 -6.236 1.00 85.12 116 TYR A N 1
ATOM 918 C CA . TYR A 1 116 ? -0.958 13.397 -7.635 1.00 85.12 116 TYR A CA 1
ATOM 919 C C . TYR A 1 116 ? -1.018 12.009 -8.290 1.00 85.12 116 TYR A C 1
ATOM 921 O O . TYR A 1 116 ? -1.529 11.862 -9.401 1.00 85.12 116 TYR A O 1
ATOM 929 N N . ILE A 1 117 ? -0.519 10.984 -7.597 1.00 85.62 117 ILE A N 1
ATOM 930 C CA . ILE A 1 117 ? -0.459 9.616 -8.115 1.00 85.62 117 ILE A CA 1
ATOM 931 C C . ILE A 1 117 ? -1.851 8.983 -8.204 1.00 85.62 117 ILE A C 1
ATOM 933 O O . ILE A 1 117 ? -2.188 8.400 -9.236 1.00 85.62 117 ILE A O 1
ATOM 937 N N . VAL A 1 118 ? -2.680 9.126 -7.167 1.00 85.69 118 VAL A N 1
ATOM 938 C CA . VAL A 1 118 ? -4.036 8.555 -7.140 1.00 85.69 118 VAL A CA 1
ATOM 939 C C . VAL A 1 118 ? -4.933 9.221 -8.186 1.00 85.69 118 VAL A C 1
ATOM 941 O O . VAL A 1 118 ? -5.659 8.531 -8.898 1.00 85.69 118 VAL A O 1
ATOM 944 N N . ASN A 1 119 ? -4.811 10.537 -8.385 1.00 87.00 119 ASN A N 1
ATOM 945 C CA . ASN A 1 119 ? -5.586 11.261 -9.400 1.00 87.00 119 ASN A CA 1
ATOM 946 C C . ASN A 1 119 ? -5.103 11.022 -10.843 1.00 87.00 119 ASN A C 1
ATOM 948 O O . ASN A 1 119 ? -5.706 11.534 -11.788 1.00 87.00 119 ASN A O 1
ATOM 952 N N . ARG A 1 120 ? -4.028 10.249 -11.055 1.00 86.50 120 ARG A N 1
ATOM 953 C CA . ARG A 1 120 ? -3.521 9.942 -12.400 1.00 86.50 120 ARG A CA 1
ATOM 954 C C . ARG A 1 120 ? -4.386 8.917 -13.136 1.00 86.50 120 ARG A C 1
ATOM 956 O O . ARG A 1 120 ? -4.344 8.870 -14.364 1.00 86.50 120 ARG A O 1
ATOM 963 N N . SER A 1 121 ? -5.127 8.071 -12.415 1.00 90.06 121 SER A N 1
ATOM 964 C CA . SER A 1 121 ? -5.967 7.031 -13.013 1.00 90.06 121 SER A CA 1
ATOM 965 C C . SER A 1 121 ? -7.059 6.542 -12.066 1.00 90.06 121 SER A C 1
ATOM 967 O O . SER A 1 121 ? -6.789 6.209 -10.920 1.00 90.06 121 SER A O 1
ATOM 969 N N . ASN A 1 122 ? -8.266 6.339 -12.600 1.00 88.00 122 ASN A N 1
ATOM 970 C CA . ASN A 1 122 ? -9.373 5.698 -11.876 1.00 88.00 122 ASN A CA 1
ATOM 971 C C . ASN A 1 122 ? -9.215 4.169 -11.763 1.00 88.00 122 ASN A C 1
ATOM 973 O O . ASN A 1 122 ? -10.042 3.490 -11.157 1.00 88.00 122 ASN A O 1
ATOM 977 N N . ARG A 1 123 ? -8.176 3.587 -12.378 1.00 91.75 123 ARG A N 1
ATOM 978 C CA . ARG A 1 123 ? -7.895 2.148 -12.318 1.00 91.75 123 ARG A CA 1
ATOM 979 C C . ARG A 1 123 ? -6.854 1.880 -11.240 1.00 91.75 123 ARG A C 1
ATOM 981 O O . ARG A 1 123 ? -5.663 2.061 -11.489 1.00 91.75 123 ARG A O 1
ATOM 988 N N . ILE A 1 124 ? -7.283 1.336 -10.101 1.00 90.75 124 ILE A N 1
ATOM 989 C CA . ILE A 1 124 ? -6.401 1.020 -8.964 1.00 90.75 124 ILE A CA 1
ATOM 990 C C . ILE A 1 124 ? -5.168 0.199 -9.366 1.00 90.75 124 ILE A C 1
ATOM 992 O O . ILE A 1 124 ? -4.053 0.541 -8.997 1.00 90.75 124 ILE A O 1
ATOM 996 N N . LEU A 1 125 ? -5.326 -0.808 -10.232 1.00 94.38 125 LEU A N 1
ATOM 997 C CA . LEU A 1 125 ? -4.202 -1.626 -10.714 1.00 94.38 125 LEU A CA 1
ATOM 998 C C . LEU A 1 125 ? -3.157 -0.819 -11.500 1.00 94.38 125 LEU A C 1
ATOM 1000 O O . LEU A 1 125 ? -1.988 -1.192 -11.540 1.00 94.38 125 LEU A O 1
ATOM 1004 N N . THR A 1 126 ? -3.563 0.280 -12.139 1.00 95.31 126 THR A N 1
ATOM 1005 C CA . THR A 1 126 ? -2.628 1.188 -12.821 1.00 95.31 126 THR A CA 1
ATOM 1006 C C . THR A 1 126 ? -1.838 1.991 -11.796 1.00 95.31 126 THR A C 1
ATOM 1008 O O . THR A 1 126 ? -0.619 2.061 -11.895 1.00 95.31 126 THR A O 1
ATOM 1011 N N . VAL A 1 127 ? -2.519 2.528 -10.781 1.00 95.31 127 VAL A N 1
ATOM 1012 C CA . VAL A 1 127 ? -1.893 3.278 -9.681 1.00 95.31 127 VAL A CA 1
ATOM 1013 C C . VAL A 1 127 ? -0.904 2.397 -8.910 1.00 95.31 127 VAL A C 1
ATOM 1015 O O . VAL A 1 127 ? 0.234 2.807 -8.692 1.00 95.31 127 VAL A O 1
ATOM 1018 N N . VAL A 1 128 ? -1.293 1.157 -8.590 1.00 96.19 128 VAL A N 1
ATOM 1019 C CA . VAL A 1 128 ? -0.417 0.159 -7.955 1.00 96.19 128 VAL A CA 1
ATOM 1020 C C . VAL A 1 128 ? 0.838 -0.068 -8.796 1.00 96.19 128 VAL A C 1
ATOM 1022 O O . VAL A 1 128 ? 1.938 0.046 -8.275 1.00 96.19 128 VAL A O 1
ATOM 1025 N N . ARG A 1 129 ? 0.706 -0.305 -10.110 1.00 96.44 129 ARG A N 1
ATOM 1026 C CA . ARG A 1 129 ? 1.869 -0.511 -10.994 1.00 96.44 129 ARG A CA 1
ATOM 1027 C C . ARG A 1 129 ? 2.793 0.702 -11.052 1.00 96.44 129 ARG A C 1
ATOM 1029 O O . ARG A 1 129 ? 4.008 0.525 -11.015 1.00 96.44 129 ARG A O 1
ATOM 1036 N N . ILE A 1 130 ? 2.235 1.912 -11.134 1.00 95.44 130 ILE A N 1
ATOM 1037 C CA . ILE A 1 130 ? 3.017 3.157 -11.116 1.00 95.44 130 ILE A CA 1
ATOM 1038 C C . ILE A 1 130 ? 3.838 3.230 -9.822 1.00 95.44 130 ILE A C 1
ATOM 1040 O O . ILE A 1 130 ? 5.052 3.418 -9.882 1.00 95.44 130 ILE A O 1
ATOM 1044 N N . LEU A 1 131 ? 3.207 3.014 -8.664 1.00 94.94 131 LEU A N 1
ATOM 1045 C CA . LEU A 1 131 ? 3.902 3.011 -7.374 1.00 94.94 131 LEU A CA 1
ATOM 1046 C C . LEU A 1 131 ? 4.941 1.898 -7.259 1.00 94.94 131 LEU A C 1
ATOM 1048 O O . LEU A 1 131 ? 6.041 2.161 -6.783 1.00 94.94 131 LEU A O 1
ATOM 1052 N N . SER A 1 132 ? 4.654 0.691 -7.746 1.00 96.62 132 SER A N 1
ATOM 1053 C CA . SER A 1 132 ? 5.627 -0.404 -7.746 1.00 96.62 132 SER A CA 1
ATOM 1054 C C . SER A 1 132 ? 6.880 -0.051 -8.551 1.00 96.62 132 SER A C 1
ATOM 1056 O O . SER A 1 132 ? 7.991 -0.314 -8.096 1.00 96.62 132 SER A O 1
ATOM 1058 N N . PHE A 1 133 ? 6.737 0.592 -9.716 1.00 96.88 133 PHE A N 1
ATOM 1059 C CA . PHE A 1 133 ? 7.895 1.059 -10.486 1.00 96.88 133 PHE A CA 1
ATOM 1060 C C . PHE A 1 133 ? 8.664 2.175 -9.776 1.00 96.88 133 PHE A C 1
ATOM 1062 O O . PHE A 1 133 ? 9.893 2.169 -9.806 1.00 96.88 133 PHE A O 1
ATOM 1069 N N . LEU A 1 134 ? 7.972 3.096 -9.102 1.00 94.94 134 LEU A N 1
ATOM 1070 C CA . LEU A 1 134 ? 8.613 4.143 -8.304 1.00 94.94 134 LEU A CA 1
ATOM 1071 C C . LEU A 1 134 ? 9.405 3.557 -7.130 1.00 94.94 134 LEU A C 1
ATOM 1073 O O . LEU A 1 134 ? 10.561 3.921 -6.924 1.00 94.94 134 LEU A O 1
ATOM 1077 N N . PHE A 1 135 ? 8.829 2.609 -6.392 1.00 95.00 135 PHE A N 1
ATOM 1078 C CA . PHE A 1 135 ? 9.522 1.923 -5.301 1.00 95.00 135 PHE A CA 1
ATOM 1079 C C . PHE A 1 135 ? 10.703 1.103 -5.805 1.00 95.00 135 PHE A C 1
ATOM 1081 O O . PHE A 1 135 ? 11.782 1.167 -5.217 1.00 95.00 135 PHE A O 1
ATOM 1088 N N . ARG A 1 136 ? 10.552 0.411 -6.939 1.00 97.12 136 ARG A N 1
ATOM 1089 C CA . ARG A 1 136 ? 11.665 -0.274 -7.599 1.00 97.12 136 ARG A CA 1
ATOM 1090 C C . ARG A 1 136 ? 12.776 0.696 -7.980 1.00 97.12 136 ARG A C 1
ATOM 1092 O O . ARG A 1 136 ? 13.938 0.401 -7.720 1.00 97.12 136 ARG A O 1
ATOM 1099 N N . PHE A 1 137 ? 12.438 1.840 -8.572 1.00 96.25 137 PHE A N 1
ATOM 1100 C CA . PHE A 1 137 ? 13.410 2.870 -8.924 1.00 96.25 137 PHE A CA 1
ATOM 1101 C C . PHE A 1 137 ? 14.178 3.337 -7.684 1.00 96.25 137 PHE A C 1
ATOM 1103 O O . PHE A 1 137 ? 15.402 3.247 -7.658 1.00 96.25 137 PHE A O 1
ATOM 1110 N N . ILE A 1 138 ? 13.467 3.715 -6.617 1.00 94.12 138 ILE A N 1
ATOM 1111 C CA .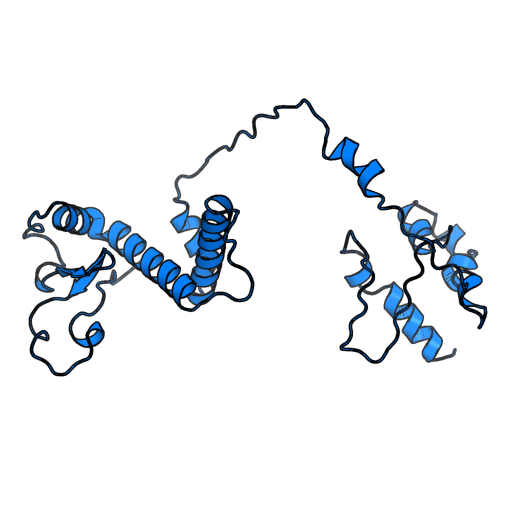 ILE A 1 138 ? 14.070 4.128 -5.342 1.00 94.12 138 ILE A CA 1
ATOM 1112 C C . ILE A 1 138 ? 14.971 3.021 -4.775 1.00 94.12 138 ILE A C 1
ATOM 1114 O O . ILE A 1 138 ? 16.096 3.294 -4.356 1.00 94.12 138 ILE A O 1
ATOM 1118 N N . SER A 1 139 ? 14.507 1.769 -4.780 1.00 94.44 139 SER A N 1
ATOM 1119 C CA . SER A 1 139 ? 15.283 0.625 -4.296 1.00 94.44 139 SER A CA 1
ATOM 1120 C C . SER A 1 139 ? 16.545 0.396 -5.128 1.00 94.44 139 SER A C 1
ATOM 1122 O O . SER A 1 139 ? 17.596 0.124 -4.558 1.00 94.44 139 SER A O 1
ATOM 1124 N N . ASN A 1 140 ? 16.467 0.523 -6.452 1.00 96.56 140 ASN A N 1
ATOM 1125 C CA . ASN A 1 140 ? 17.602 0.351 -7.359 1.00 96.56 140 ASN A CA 1
ATOM 1126 C C . ASN A 1 140 ? 18.614 1.500 -7.244 1.00 96.56 140 ASN A C 1
ATOM 1128 O O . ASN A 1 140 ? 19.811 1.269 -7.399 1.00 96.56 140 ASN A O 1
ATOM 1132 N N . CYS A 1 141 ? 18.150 2.721 -6.963 1.00 95.06 141 CYS A N 1
ATOM 1133 C CA . CYS A 1 141 ? 19.018 3.859 -6.664 1.00 95.06 141 CYS A CA 1
ATOM 1134 C C . CYS A 1 141 ? 19.763 3.673 -5.339 1.00 95.06 141 CYS A C 1
ATOM 1136 O O . CYS A 1 141 ? 20.927 4.043 -5.239 1.00 95.06 141 CYS A O 1
ATOM 1138 N N . ARG A 1 142 ? 19.104 3.094 -4.327 1.00 94.19 142 ARG A N 1
ATOM 1139 C CA . ARG A 1 142 ? 19.711 2.820 -3.014 1.00 94.19 142 ARG A CA 1
ATOM 1140 C C . ARG A 1 142 ? 20.649 1.610 -3.034 1.00 94.19 142 ARG A C 1
ATOM 1142 O O . ARG A 1 142 ? 21.647 1.621 -2.325 1.00 94.19 142 ARG A O 1
ATOM 1149 N N . ASN A 1 143 ? 20.351 0.607 -3.863 1.00 94.50 143 ASN A N 1
ATOM 1150 C CA . ASN A 1 143 ? 21.069 -0.670 -3.918 1.00 94.50 143 ASN A CA 1
ATOM 1151 C C . ASN A 1 143 ? 21.602 -0.946 -5.341 1.00 94.50 143 ASN A C 1
ATOM 1153 O O . ASN A 1 143 ? 21.095 -1.841 -6.026 1.00 94.50 143 ASN A O 1
ATOM 1157 N N . PRO A 1 144 ? 22.614 -0.196 -5.817 1.00 91.81 144 PRO A N 1
ATOM 1158 C CA . PRO A 1 144 ? 23.087 -0.281 -7.201 1.00 91.81 144 PRO A CA 1
ATOM 1159 C C . PRO A 1 144 ? 23.661 -1.654 -7.589 1.00 91.81 144 PRO A C 1
ATOM 1161 O O . PRO A 1 144 ? 23.564 -2.028 -8.757 1.00 91.81 144 PRO A O 1
ATOM 1164 N N . GLU A 1 145 ? 24.180 -2.415 -6.622 1.00 93.62 145 GLU A N 1
ATOM 1165 C CA . GLU A 1 145 ? 24.748 -3.758 -6.825 1.00 93.62 145 GLU A CA 1
ATOM 1166 C C . GLU A 1 145 ? 23.685 -4.859 -6.991 1.00 93.62 145 GLU A C 1
ATOM 1168 O O . GLU A 1 145 ? 23.965 -5.930 -7.520 1.00 93.62 145 GLU A O 1
ATOM 1173 N N . SER A 1 146 ? 22.442 -4.612 -6.561 1.00 94.06 146 SER A N 1
ATOM 1174 C CA . SER A 1 146 ? 21.351 -5.598 -6.585 1.00 94.06 146 SER A CA 1
ATOM 1175 C C . SER A 1 146 ? 20.091 -4.986 -7.191 1.00 94.06 146 SER A C 1
ATOM 1177 O O . SER A 1 146 ? 19.047 -4.824 -6.554 1.00 94.06 146 SER A O 1
ATOM 1179 N N . LYS A 1 147 ? 20.213 -4.581 -8.459 1.00 94.62 147 LYS A N 1
ATOM 1180 C CA . LYS A 1 147 ? 19.114 -3.961 -9.203 1.00 94.62 147 LYS A CA 1
ATOM 1181 C C . LYS A 1 147 ? 18.063 -4.996 -9.583 1.00 94.62 147 LYS A C 1
ATOM 1183 O O . LYS A 1 147 ? 18.344 -5.962 -10.291 1.00 94.62 147 LYS A O 1
ATOM 1188 N N . ARG A 1 148 ? 16.817 -4.716 -9.214 1.00 93.88 148 ARG A N 1
ATOM 1189 C CA . ARG A 1 148 ? 15.633 -5.449 -9.668 1.00 93.88 148 ARG A CA 1
ATOM 1190 C C . ARG A 1 148 ? 15.356 -5.102 -11.133 1.00 93.88 148 ARG A C 1
ATOM 1192 O O . ARG A 1 148 ? 15.318 -3.921 -11.491 1.00 93.88 148 ARG A O 1
ATOM 1199 N N . LYS A 1 149 ? 15.155 -6.119 -11.974 1.00 93.00 149 LYS A N 1
ATOM 1200 C CA . LYS A 1 149 ? 14.901 -6.007 -13.424 1.00 93.00 149 LYS A CA 1
ATOM 1201 C C . LYS A 1 149 ? 13.733 -6.914 -13.833 1.00 93.00 149 LYS A C 1
ATOM 1203 O O . LYS A 1 149 ? 13.326 -7.778 -13.064 1.00 93.00 149 LYS A O 1
ATOM 1208 N N . GLY A 1 150 ? 13.220 -6.730 -15.050 1.00 94.88 150 GLY A N 1
ATOM 1209 C CA . GLY A 1 150 ? 12.152 -7.566 -15.613 1.00 94.88 150 GLY A CA 1
ATOM 1210 C C . GLY A 1 150 ? 10.738 -7.166 -15.164 1.00 94.88 150 GLY A C 1
ATOM 1211 O O . GLY A 1 150 ? 10.532 -6.027 -14.732 1.00 94.88 150 GLY A O 1
ATOM 1212 N N . PRO A 1 151 ? 9.746 -8.068 -15.281 1.00 96.06 151 PRO A N 1
ATOM 1213 C CA . PRO A 1 151 ? 8.365 -7.806 -14.871 1.00 96.06 151 PRO A CA 1
ATOM 1214 C C . PRO A 1 151 ? 8.233 -7.441 -13.383 1.00 96.06 151 PRO A C 1
ATOM 1216 O O . PRO A 1 151 ? 9.102 -7.756 -12.568 1.00 96.06 151 PRO A O 1
ATOM 1219 N N . LEU A 1 152 ? 7.146 -6.755 -13.015 1.00 96.50 152 LEU A N 1
ATOM 1220 C CA . LEU A 1 152 ? 6.815 -6.498 -11.609 1.00 96.50 152 LEU A CA 1
ATOM 1221 C C . LEU A 1 152 ? 6.494 -7.811 -10.890 1.00 96.50 152 LEU A C 1
ATOM 1223 O O . LEU A 1 152 ? 5.695 -8.608 -11.383 1.00 96.50 152 LEU A O 1
ATOM 1227 N N . THR A 1 153 ? 7.103 -8.017 -9.726 1.00 97.06 153 THR A N 1
ATOM 1228 C CA . THR A 1 153 ? 6.828 -9.183 -8.880 1.00 97.06 153 THR A CA 1
ATOM 1229 C C . THR A 1 153 ? 5.540 -8.988 -8.080 1.00 97.06 153 THR A C 1
ATOM 1231 O O . THR A 1 153 ? 5.086 -7.862 -7.853 1.00 97.06 153 THR A O 1
ATOM 1234 N N . SER A 1 154 ? 4.946 -10.086 -7.606 1.00 97.25 154 SER A N 1
ATOM 1235 C CA . SER A 1 154 ? 3.791 -10.030 -6.699 1.00 97.25 154 SER A CA 1
ATOM 1236 C C . SER A 1 154 ? 4.107 -9.293 -5.398 1.00 97.25 154 SER A C 1
ATOM 1238 O O . SER A 1 154 ? 3.231 -8.641 -4.837 1.00 97.25 154 SER A O 1
ATOM 1240 N N . GLU A 1 155 ? 5.352 -9.374 -4.927 1.00 96.44 155 GLU A N 1
ATOM 1241 C CA . GLU A 1 155 ? 5.804 -8.689 -3.720 1.00 96.44 155 GLU A CA 1
ATOM 1242 C C . GLU A 1 155 ? 5.812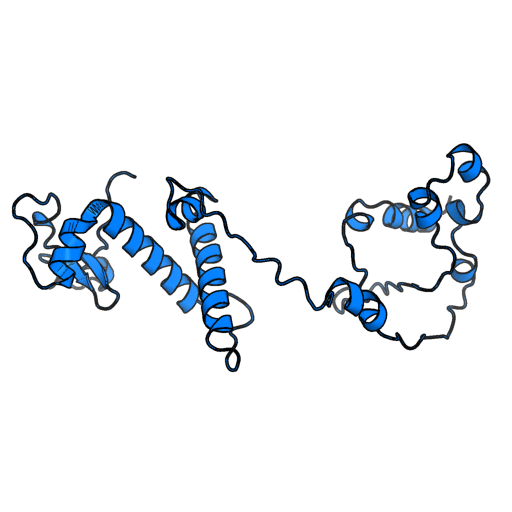 -7.169 -3.908 1.00 96.44 155 GLU A C 1
ATOM 1244 O O . GLU A 1 155 ? 5.260 -6.457 -3.075 1.00 96.44 155 GLU A O 1
ATOM 1249 N N . GLU A 1 156 ? 6.317 -6.671 -5.039 1.00 97.25 156 GLU A N 1
ATOM 1250 C CA . GLU A 1 156 ? 6.338 -5.231 -5.344 1.00 97.25 156 GLU A CA 1
ATOM 1251 C C . GLU A 1 156 ? 4.942 -4.652 -5.587 1.00 97.25 156 GLU A C 1
ATOM 1253 O O . GLU A 1 156 ? 4.670 -3.496 -5.254 1.00 97.25 156 GLU A O 1
ATOM 1258 N N . LEU A 1 157 ? 4.044 -5.443 -6.178 1.00 97.69 157 LEU A N 1
ATOM 1259 C CA . LEU A 1 157 ? 2.637 -5.068 -6.320 1.00 97.69 157 LEU A CA 1
ATOM 1260 C C . LEU A 1 157 ? 1.957 -5.006 -4.949 1.00 97.69 157 LEU A C 1
ATOM 1262 O O . LEU A 1 157 ? 1.290 -4.022 -4.637 1.00 97.69 157 LEU A O 1
ATOM 1266 N N . SER A 1 158 ? 2.183 -6.020 -4.110 1.00 95.88 158 SER A N 1
ATOM 1267 C CA . SER A 1 158 ? 1.673 -6.063 -2.741 1.00 95.88 158 SER A CA 1
ATOM 1268 C C . SER A 1 158 ? 2.215 -4.897 -1.909 1.00 95.88 158 SER A C 1
ATOM 1270 O O . SER A 1 158 ? 1.448 -4.255 -1.201 1.00 95.88 158 SER A O 1
ATOM 1272 N N . GLU A 1 159 ? 3.508 -4.580 -1.980 1.00 95.19 159 GLU A N 1
ATOM 1273 C CA . GLU A 1 159 ? 4.109 -3.453 -1.254 1.00 95.19 159 GLU A CA 1
ATOM 1274 C C . GLU A 1 159 ? 3.435 -2.122 -1.620 1.00 95.19 159 GLU A C 1
ATOM 1276 O O . GLU A 1 159 ? 3.025 -1.366 -0.734 1.00 95.19 159 GLU A O 1
ATOM 1281 N N . ALA A 1 160 ? 3.244 -1.872 -2.919 1.00 95.06 160 ALA A N 1
ATOM 1282 C CA . ALA A 1 160 ? 2.551 -0.686 -3.413 1.00 95.06 160 ALA A CA 1
ATOM 1283 C C . ALA A 1 160 ? 1.082 -0.631 -2.964 1.00 95.06 160 ALA A C 1
ATOM 1285 O O . ALA A 1 160 ? 0.606 0.421 -2.539 1.00 95.06 160 ALA A O 1
ATOM 1286 N N . GLU A 1 161 ? 0.368 -1.756 -3.002 1.00 95.25 161 GLU A N 1
ATOM 1287 C CA . GLU A 1 161 ? -1.014 -1.844 -2.526 1.00 95.25 161 GLU A CA 1
ATOM 1288 C C . GLU A 1 161 ? -1.128 -1.548 -1.022 1.00 95.25 161 GLU A C 1
ATOM 1290 O O . GLU A 1 161 ? -1.935 -0.712 -0.615 1.00 95.25 161 GLU A O 1
ATOM 1295 N N . HIS A 1 162 ? -0.285 -2.165 -0.185 1.00 94.44 162 HIS A N 1
ATOM 1296 C CA . HIS A 1 162 ? -0.293 -1.908 1.260 1.00 94.44 162 HIS A CA 1
ATOM 1297 C C . HIS A 1 162 ? 0.068 -0.452 1.570 1.00 94.44 162 HIS A C 1
ATOM 1299 O O . HIS A 1 162 ? -0.480 0.125 2.507 1.00 94.44 162 HIS A O 1
ATOM 1305 N N . TYR A 1 163 ? 0.972 0.158 0.799 1.00 93.69 163 TYR A N 1
ATOM 1306 C CA . TYR A 1 163 ? 1.275 1.579 0.939 1.00 93.69 163 TYR A CA 1
ATOM 1307 C C . TYR A 1 163 ? 0.043 2.449 0.662 1.00 93.69 163 TYR A C 1
ATOM 1309 O O . TYR A 1 163 ? -0.285 3.304 1.484 1.00 93.69 163 TYR A O 1
ATOM 1317 N N . LEU A 1 164 ? -0.675 2.193 -0.438 1.00 93.06 164 LEU A N 1
ATOM 1318 C CA . LEU A 1 164 ? -1.902 2.923 -0.776 1.00 93.06 164 LEU A CA 1
ATOM 1319 C C . LEU A 1 164 ? -2.956 2.819 0.329 1.00 93.06 164 LEU A C 1
ATOM 1321 O O . LEU A 1 164 ? -3.540 3.825 0.729 1.00 93.06 164 LEU A O 1
ATOM 1325 N N . ILE A 1 165 ? -3.165 1.607 0.846 1.00 93.69 165 ILE A N 1
ATOM 1326 C CA . ILE A 1 165 ? -4.111 1.344 1.935 1.00 93.69 165 ILE A CA 1
ATOM 1327 C C . ILE A 1 165 ? -3.729 2.143 3.181 1.00 93.69 165 ILE A C 1
ATOM 1329 O O . ILE A 1 165 ? -4.573 2.843 3.736 1.00 93.69 165 ILE A O 1
ATOM 1333 N N . LYS A 1 166 ? -2.460 2.083 3.602 1.00 93.12 166 LYS A N 1
ATOM 1334 C CA . LYS A 1 166 ? -1.984 2.811 4.787 1.00 93.12 166 LYS A CA 1
ATOM 1335 C C . LYS A 1 166 ? -2.124 4.316 4.631 1.00 93.12 166 LYS A C 1
ATOM 1337 O O . LYS A 1 166 ? -2.517 4.986 5.579 1.00 93.12 166 LYS A O 1
ATOM 1342 N N . GLN A 1 167 ? -1.837 4.842 3.446 1.00 91.19 167 GLN A N 1
ATOM 1343 C CA . GLN A 1 167 ? -1.954 6.270 3.196 1.00 91.19 167 GLN A CA 1
ATOM 1344 C C . GLN A 1 167 ? -3.416 6.733 3.248 1.00 91.19 167 GLN A C 1
ATOM 1346 O O . GLN A 1 167 ? -3.710 7.721 3.912 1.00 91.19 167 GLN A O 1
ATOM 1351 N N . CYS A 1 168 ? -4.337 5.967 2.655 1.00 90.19 168 CYS A N 1
ATOM 1352 C CA . CYS A 1 168 ? -5.777 6.222 2.742 1.00 90.19 168 CYS A CA 1
ATOM 1353 C C . CYS A 1 168 ? -6.295 6.140 4.192 1.00 90.19 168 CYS A C 1
ATOM 1355 O O . CYS A 1 168 ? -7.092 6.968 4.633 1.00 90.19 168 CYS A O 1
ATOM 1357 N N . GLN A 1 169 ? -5.810 5.166 4.967 1.00 92.75 169 GLN A N 1
ATOM 1358 C CA . GLN A 1 169 ? -6.129 5.052 6.390 1.00 92.75 169 GLN A CA 1
ATOM 1359 C C . GLN A 1 169 ? -5.615 6.252 7.185 1.00 92.75 169 GLN A C 1
ATOM 1361 O O . GLN A 1 169 ? -6.346 6.781 8.015 1.00 92.75 169 GLN A O 1
ATOM 1366 N N . PHE A 1 170 ? -4.384 6.691 6.931 1.00 90.75 170 PHE A N 1
ATOM 1367 C CA . PHE A 1 170 ? -3.785 7.822 7.628 1.00 90.75 170 PHE A CA 1
ATOM 1368 C C . PHE A 1 170 ? -4.482 9.144 7.291 1.00 90.75 170 PHE A C 1
ATOM 1370 O O . PHE A 1 170 ? -4.675 9.972 8.172 1.00 90.75 170 PHE A O 1
ATOM 1377 N N . GLU A 1 171 ? -4.911 9.331 6.044 1.00 87.81 171 GLU A N 1
ATOM 1378 C CA . GLU A 1 171 ? -5.618 10.537 5.608 1.00 87.81 171 GLU A CA 1
ATOM 1379 C C . GLU A 1 171 ? -6.919 10.770 6.394 1.00 87.81 171 GLU A C 1
ATOM 1381 O O . GLU A 1 171 ? -7.206 11.893 6.805 1.00 87.81 171 GLU A O 1
ATOM 1386 N N . VAL A 1 172 ? -7.677 9.702 6.665 1.00 90.69 172 VAL A N 1
ATOM 1387 C CA . VAL A 1 172 ? -8.993 9.800 7.320 1.00 90.69 172 VAL A CA 1
ATOM 1388 C C . VAL A 1 172 ? -8.938 9.520 8.824 1.00 90.69 172 VAL A C 1
ATOM 1390 O O . VAL A 1 172 ? -9.692 10.121 9.589 1.00 90.69 172 VAL A O 1
ATOM 1393 N N . PHE A 1 173 ? -8.053 8.625 9.260 1.00 93.19 173 PHE A N 1
ATOM 1394 C CA . PHE A 1 173 ? -7.965 8.116 10.633 1.00 93.19 173 PHE A CA 1
ATOM 1395 C C . PHE A 1 173 ? -6.595 8.400 11.268 1.00 93.19 173 PHE A C 1
ATOM 1397 O O . PHE A 1 173 ? -6.083 7.598 12.050 1.00 93.19 173 PHE A O 1
ATOM 1404 N N . SER A 1 174 ? -5.958 9.522 10.912 1.00 92.62 174 SER A N 1
ATOM 1405 C CA . SER A 1 174 ? -4.623 9.903 11.410 1.00 92.62 174 SER A CA 1
ATOM 1406 C C . SER A 1 174 ? -4.510 9.840 12.934 1.00 92.62 174 SER A C 1
ATOM 1408 O O . SER A 1 174 ? -3.511 9.337 13.449 1.00 92.62 174 SER A O 1
ATOM 1410 N N . ALA A 1 175 ? -5.529 10.308 13.662 1.00 93.88 175 ALA A N 1
ATOM 1411 C CA . ALA A 1 175 ? -5.546 10.294 15.122 1.00 93.88 175 ALA A CA 1
ATOM 1412 C C . ALA A 1 175 ? -5.544 8.864 15.684 1.00 93.88 175 ALA A C 1
ATOM 1414 O O . ALA A 1 175 ? -4.775 8.557 16.592 1.00 93.88 175 ALA A O 1
ATOM 1415 N N . GLU A 1 176 ? -6.370 7.978 15.127 1.00 95.44 176 GLU A N 1
ATOM 1416 C CA . GLU A 1 176 ? -6.448 6.576 15.531 1.00 95.44 176 GLU A CA 1
ATOM 1417 C C . GLU A 1 176 ? -5.175 5.804 15.184 1.00 95.44 176 GLU A C 1
ATOM 1419 O O . GLU A 1 176 ? -4.661 5.063 16.021 1.00 95.44 176 GLU A O 1
ATOM 1424 N N . VAL A 1 177 ? -4.637 6.006 13.977 1.00 93.44 177 VAL A N 1
ATOM 1425 C CA . VAL A 1 177 ? -3.375 5.392 13.541 1.00 93.44 177 VAL A CA 1
ATOM 1426 C C . VAL A 1 177 ? -2.222 5.829 14.441 1.00 93.44 177 VAL A C 1
ATOM 1428 O O . VAL A 1 177 ? -1.463 4.981 14.904 1.00 93.44 177 VAL A O 1
ATOM 1431 N N . THR A 1 178 ? -2.120 7.125 14.745 1.00 93.62 178 THR A N 1
ATOM 1432 C CA . THR A 1 178 ? -1.061 7.660 15.614 1.00 93.62 178 THR A CA 1
ATOM 1433 C C . THR A 1 178 ? -1.172 7.112 17.035 1.00 93.62 178 THR A C 1
ATOM 1435 O O . THR A 1 178 ? -0.165 6.689 17.595 1.00 93.62 178 THR A O 1
ATOM 1438 N N . ALA A 1 179 ? -2.385 7.052 17.597 1.00 93.75 179 ALA A N 1
ATOM 1439 C CA . ALA A 1 179 ? -2.606 6.471 18.920 1.00 93.75 179 ALA A CA 1
ATOM 1440 C C . ALA A 1 179 ? -2.148 5.004 18.972 1.00 93.75 179 ALA A C 1
ATOM 1442 O O . ALA A 1 179 ? -1.348 4.641 19.830 1.00 93.75 179 ALA A O 1
ATOM 1443 N N . MET A 1 180 ? -2.559 4.179 18.001 1.00 93.06 180 MET A N 1
ATOM 1444 C CA . MET A 1 180 ? -2.142 2.772 17.948 1.00 93.06 180 MET A CA 1
ATOM 1445 C C . MET A 1 180 ? -0.629 2.601 17.758 1.00 93.06 180 MET A C 1
ATOM 1447 O O . MET A 1 180 ? -0.049 1.695 18.351 1.00 93.06 180 MET A O 1
ATOM 1451 N N . MET A 1 181 ? 0.024 3.452 16.956 1.00 90.56 181 MET A N 1
ATOM 1452 C CA . MET A 1 181 ? 1.484 3.414 16.779 1.00 90.56 181 MET A CA 1
ATOM 1453 C C . MET A 1 181 ? 2.242 3.759 18.069 1.00 90.56 181 MET A C 1
ATOM 1455 O O . MET A 1 181 ? 3.288 3.168 18.328 1.00 90.56 181 MET A O 1
ATOM 1459 N N . SER A 1 182 ? 1.710 4.675 18.881 1.00 92.31 182 SER A N 1
ATOM 1460 C CA . SER A 1 182 ? 2.272 5.047 20.187 1.00 92.31 182 SER A CA 1
ATOM 1461 C C . SER A 1 182 ? 1.931 4.062 21.312 1.00 92.31 182 SER A C 1
ATOM 1463 O O . SER A 1 182 ? 2.452 4.199 22.416 1.00 92.31 182 SER A O 1
ATOM 1465 N N . GLY A 1 183 ? 1.075 3.067 21.056 1.00 90.38 183 GLY A N 1
ATOM 1466 C CA . GLY A 1 183 ? 0.557 2.162 22.087 1.00 90.38 183 GLY A CA 1
ATOM 1467 C C . GLY A 1 183 ? -0.524 2.788 22.978 1.00 90.38 183 GLY A C 1
ATOM 1468 O O . GLY A 1 183 ? -0.865 2.221 24.015 1.00 90.38 183 GLY A O 1
ATOM 1469 N N . ASP A 1 184 ? -1.070 3.936 22.575 1.00 92.12 184 ASP A N 1
ATOM 1470 C CA . ASP A 1 184 ? -2.154 4.624 23.262 1.00 92.12 184 ASP A CA 1
ATOM 1471 C C . ASP A 1 184 ? -3.524 4.071 22.851 1.00 92.12 184 ASP A C 1
ATOM 1473 O O . ASP A 1 184 ? -3.722 3.494 21.777 1.00 92.12 184 ASP A O 1
ATOM 1477 N N . ASN A 1 185 ? -4.520 4.308 23.703 1.00 91.31 185 ASN A N 1
ATOM 1478 C CA . ASN A 1 185 ? -5.901 3.972 23.385 1.00 91.31 185 ASN A CA 1
ATOM 1479 C C . ASN A 1 185 ? -6.498 4.963 22.381 1.00 91.31 185 ASN A C 1
ATOM 1481 O O . ASN A 1 185 ? -6.345 6.181 22.501 1.00 91.31 185 ASN A O 1
ATOM 1485 N N . ILE A 1 186 ? -7.273 4.438 21.434 1.00 93.62 186 ILE A N 1
ATOM 1486 C CA . ILE A 1 186 ? -8.086 5.258 20.536 1.00 93.62 186 ILE A CA 1
ATOM 1487 C C . ILE A 1 186 ? -9.149 6.015 21.342 1.00 93.62 186 ILE A C 1
ATOM 1489 O O . ILE A 1 186 ? -9.712 5.504 22.309 1.00 93.62 186 ILE A O 1
ATOM 1493 N N . SER A 1 187 ? -9.455 7.242 20.914 1.00 94.06 187 SER A N 1
ATOM 1494 C CA . SER A 1 187 ? -10.501 8.061 21.524 1.00 94.06 187 SER A CA 1
ATOM 1495 C C . SER A 1 187 ? -11.846 7.333 21.581 1.00 94.06 187 SER A C 1
ATOM 1497 O O . SER A 1 187 ? -12.343 6.838 20.568 1.00 94.06 187 SER A O 1
ATOM 1499 N N . ASN A 1 188 ? -12.509 7.403 22.740 1.00 92.56 188 ASN A N 1
ATOM 1500 C CA . ASN A 1 188 ? -13.862 6.872 22.942 1.00 92.56 188 ASN A CA 1
ATOM 1501 C C . ASN A 1 188 ? -14.918 7.488 22.000 1.00 92.56 188 ASN A C 1
ATOM 1503 O O . ASN A 1 188 ? -16.021 6.966 21.874 1.00 92.56 188 ASN A O 1
ATOM 1507 N N . LYS A 1 189 ? -14.597 8.614 21.347 1.00 93.25 189 LYS A N 1
ATOM 1508 C CA . LYS A 1 189 ? -15.461 9.291 20.367 1.00 93.25 189 LYS A CA 1
ATOM 1509 C C . LYS A 1 189 ? -15.223 8.827 18.924 1.00 93.25 189 LYS A C 1
ATOM 1511 O O . LYS A 1 189 ? -15.914 9.302 18.024 1.00 93.25 189 LYS A O 1
ATOM 1516 N N . SER A 1 190 ? -14.240 7.957 18.682 1.00 92.94 190 SER A N 1
ATOM 1517 C CA . SER A 1 190 ? -13.922 7.487 17.336 1.00 92.94 190 SER A CA 1
ATOM 1518 C C . SER A 1 190 ? -15.061 6.643 16.766 1.00 92.94 190 SER A C 1
ATOM 1520 O O . SER A 1 190 ? -15.587 5.738 17.416 1.00 92.94 190 SER A O 1
ATOM 1522 N N . LYS A 1 191 ? -15.413 6.907 15.505 1.00 90.62 191 LYS A N 1
ATOM 1523 C CA . LYS A 1 191 ? -16.469 6.177 14.787 1.00 90.62 191 LYS A CA 1
ATOM 1524 C C . LYS A 1 191 ? -16.103 4.716 14.532 1.00 90.62 191 LYS A C 1
ATOM 1526 O O . LYS A 1 191 ? -16.997 3.901 14.322 1.00 90.62 191 LYS A O 1
ATOM 1531 N N . ILE A 1 192 ? -14.809 4.394 14.540 1.00 93.12 192 ILE A N 1
ATOM 1532 C CA . ILE A 1 192 ? -14.310 3.045 14.263 1.00 93.12 192 ILE A CA 1
ATOM 1533 C C . ILE A 1 192 ? -14.037 2.233 15.530 1.00 93.12 192 ILE A C 1
ATOM 1535 O O . ILE A 1 192 ? -13.740 1.053 15.414 1.00 93.12 192 ILE A O 1
ATOM 1539 N N . LEU A 1 193 ? -14.189 2.803 16.733 1.00 93.56 193 LEU A N 1
ATOM 1540 C CA . LEU A 1 193 ? -13.884 2.111 17.994 1.00 93.56 193 LEU A CA 1
ATOM 1541 C C . LEU A 1 193 ? -14.657 0.791 18.154 1.00 93.56 193 LEU A C 1
ATOM 1543 O O . LEU A 1 193 ? -14.099 -0.218 18.578 1.00 93.56 193 LEU A O 1
ATOM 1547 N N . ASN A 1 194 ? -15.926 0.775 17.734 1.00 92.38 194 ASN A N 1
ATOM 1548 C CA . ASN A 1 194 ? -16.789 -0.411 17.784 1.00 92.38 194 ASN A CA 1
ATOM 1549 C C 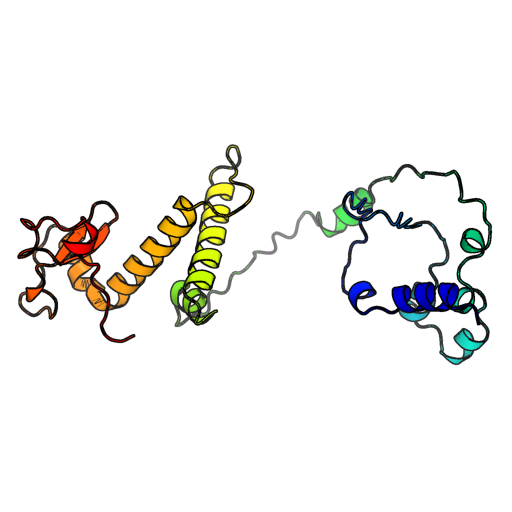. ASN A 1 194 ? -16.335 -1.551 16.851 1.00 92.38 194 ASN A C 1
ATOM 1551 O O . ASN A 1 194 ? -16.858 -2.658 16.954 1.00 92.38 194 ASN A O 1
ATOM 1555 N N . LEU A 1 195 ? -15.389 -1.290 15.941 1.00 93.38 195 LEU A N 1
ATOM 1556 C CA . LEU A 1 195 ? -14.763 -2.299 15.082 1.00 93.38 195 LEU A CA 1
ATOM 1557 C C . LEU A 1 195 ? -13.548 -2.966 15.748 1.00 93.38 195 LEU A C 1
ATOM 1559 O O . LEU A 1 195 ? -12.896 -3.793 15.115 1.00 93.38 195 LEU A O 1
ATOM 1563 N N . SER A 1 196 ? -13.219 -2.589 16.989 1.00 94.00 196 SER A N 1
ATOM 1564 C CA . SER A 1 196 ? -12.019 -3.043 17.704 1.00 94.00 196 SER A CA 1
ATOM 1565 C C . SER A 1 196 ? -10.757 -2.955 16.825 1.00 94.00 196 SER A C 1
ATOM 1567 O O . SER A 1 196 ? -10.129 -3.981 16.557 1.00 94.00 196 SER A O 1
ATOM 1569 N N . PRO A 1 197 ? -10.432 -1.759 16.295 1.00 95.31 197 PRO A N 1
ATOM 1570 C CA . PRO A 1 197 ? -9.357 -1.583 15.327 1.00 95.31 197 PRO A CA 1
ATOM 1571 C C . PRO A 1 197 ? -7.989 -1.915 15.935 1.00 95.31 197 PRO A C 1
ATOM 1573 O O . PRO A 1 197 ? -7.717 -1.581 17.086 1.00 95.31 197 PRO A O 1
ATOM 1576 N N . PHE A 1 198 ? -7.124 -2.543 15.141 1.00 95.00 198 PHE A N 1
ATOM 1577 C CA . PHE A 1 198 ? -5.729 -2.817 15.498 1.00 95.00 198 PHE A CA 1
ATOM 1578 C C . PHE A 1 198 ? -4.817 -2.725 14.266 1.00 95.00 198 PHE A C 1
ATOM 1580 O O . PHE A 1 198 ? -5.295 -2.821 13.133 1.00 95.00 198 PHE A O 1
ATOM 1587 N N . LEU A 1 199 ? -3.508 -2.553 14.474 1.00 95.00 199 LEU A N 1
ATOM 1588 C CA . LEU A 1 199 ? -2.502 -2.596 13.406 1.00 95.00 199 LEU A CA 1
ATOM 1589 C C . LEU A 1 199 ? -1.948 -4.016 13.245 1.00 95.00 199 LEU A C 1
ATOM 1591 O O . LEU A 1 199 ? -1.517 -4.633 14.219 1.00 95.00 199 LEU A O 1
ATOM 1595 N N . ASP A 1 200 ? -1.944 -4.531 12.015 1.00 94.06 200 ASP A N 1
ATOM 1596 C CA . ASP A 1 200 ? -1.303 -5.810 11.703 1.00 94.06 200 ASP A CA 1
ATOM 1597 C C . ASP A 1 200 ? 0.232 -5.701 11.631 1.00 94.06 200 ASP A C 1
ATOM 1599 O O . ASP A 1 200 ? 0.825 -4.629 11.769 1.00 94.06 200 ASP A O 1
ATOM 1603 N N . ASN A 1 201 ? 0.900 -6.825 11.365 1.00 91.69 201 ASN A N 1
ATOM 1604 C CA . ASN A 1 201 ? 2.360 -6.887 11.238 1.00 91.69 201 ASN A CA 1
ATOM 1605 C C . ASN A 1 201 ? 2.937 -6.073 10.061 1.00 91.69 201 ASN A C 1
ATOM 1607 O O . ASN A 1 201 ? 4.149 -5.890 9.987 1.00 91.69 201 ASN A O 1
ATOM 1611 N N . LYS A 1 202 ? 2.096 -5.584 9.143 1.00 89.44 202 LYS A N 1
ATOM 1612 C CA . LYS A 1 202 ? 2.472 -4.702 8.029 1.00 89.44 202 LYS A CA 1
ATOM 1613 C C . LYS A 1 202 ? 2.099 -3.237 8.296 1.00 89.44 202 LYS A C 1
ATOM 1615 O O . LYS A 1 202 ? 2.324 -2.379 7.430 1.00 89.44 202 LYS A O 1
ATOM 1620 N N . GLY A 1 203 ? 1.542 -2.947 9.474 1.00 91.31 203 GLY A N 1
ATOM 1621 C CA . GLY A 1 203 ? 1.055 -1.632 9.874 1.00 91.31 203 GLY A CA 1
ATOM 1622 C C . GLY A 1 203 ? -0.250 -1.228 9.187 1.00 91.31 203 GLY A C 1
ATOM 1623 O O . GLY A 1 203 ? -0.507 -0.035 9.059 1.00 91.31 203 GLY A O 1
ATOM 1624 N N . VAL A 1 204 ? -1.046 -2.183 8.696 1.00 95.00 204 VAL A N 1
ATOM 1625 C CA . VAL A 1 204 ? -2.386 -1.924 8.149 1.00 95.00 204 VAL A CA 1
ATOM 1626 C C . VAL A 1 204 ? -3.418 -2.019 9.263 1.00 95.00 204 VAL A C 1
ATOM 1628 O O . VAL A 1 204 ? -3.453 -3.002 10.004 1.00 95.00 204 VAL A O 1
ATOM 1631 N N . MET A 1 205 ? -4.302 -1.024 9.347 1.00 96.06 205 MET A N 1
ATOM 1632 C CA . MET A 1 205 ? -5.401 -1.024 10.309 1.00 96.06 205 MET A CA 1
ATOM 1633 C C . MET A 1 205 ? -6.510 -2.004 9.887 1.00 96.06 205 MET A C 1
ATOM 1635 O O . MET A 1 205 ? -7.024 -1.950 8.763 1.00 96.06 205 MET A O 1
ATOM 1639 N N . ARG A 1 206 ? -6.887 -2.911 10.790 1.00 96.56 206 ARG A N 1
ATOM 1640 C CA . ARG A 1 206 ? -7.858 -3.991 10.561 1.00 96.56 206 ARG A CA 1
ATOM 1641 C C . ARG A 1 206 ? -8.890 -4.088 11.676 1.00 96.56 206 ARG A C 1
ATOM 1643 O O . ARG A 1 206 ? -8.684 -3.582 12.773 1.00 96.56 206 ARG A O 1
ATOM 1650 N N . VAL A 1 207 ? -9.998 -4.760 11.371 1.00 95.75 207 VAL A N 1
ATOM 1651 C CA . VAL A 1 207 ? -11.090 -5.069 12.305 1.00 95.75 207 VAL A CA 1
ATOM 1652 C C . VAL A 1 207 ? -10.700 -6.236 13.213 1.00 95.75 207 VAL A C 1
ATOM 1654 O O . VAL A 1 207 ? -10.292 -7.295 12.730 1.00 95.75 207 VAL A O 1
ATOM 1657 N N . GLY A 1 208 ? -10.860 -6.063 14.523 1.00 92.56 208 GLY A N 1
ATOM 1658 C CA . GLY A 1 208 ? -10.672 -7.108 15.530 1.00 92.56 208 GLY A CA 1
ATOM 1659 C C . GLY A 1 208 ? -11.983 -7.727 16.029 1.00 92.56 208 GLY A C 1
ATOM 1660 O O . GLY A 1 208 ? -13.085 -7.379 15.599 1.00 92.56 208 GLY A O 1
ATOM 1661 N N . GLY A 1 209 ? -11.871 -8.649 16.987 1.00 88.06 209 GLY A N 1
ATOM 1662 C CA . GLY A 1 209 ? -13.000 -9.105 17.800 1.00 88.06 209 GLY A CA 1
ATOM 1663 C C . GLY A 1 209 ? -13.710 -10.360 17.287 1.00 88.06 209 GLY A C 1
ATOM 1664 O O . GLY A 1 209 ? -13.130 -11.438 17.223 1.00 88.06 209 GLY A O 1
ATOM 1665 N N . ARG A 1 210 ? -15.012 -10.252 16.991 1.00 84.12 210 ARG A N 1
ATOM 1666 C CA . ARG A 1 210 ? -15.974 -11.383 16.994 1.00 84.12 210 ARG A CA 1
ATOM 1667 C C . ARG A 1 210 ? -15.600 -12.592 16.125 1.00 84.12 210 ARG A C 1
ATOM 1669 O O . ARG A 1 210 ? -16.057 -13.695 16.409 1.00 84.12 210 ARG A O 1
ATOM 1676 N N . LEU A 1 211 ? -14.818 -12.393 15.064 1.00 89.94 211 LEU A N 1
ATOM 1677 C CA . LEU A 1 211 ? -14.452 -13.442 14.106 1.00 89.94 211 LEU A CA 1
ATOM 1678 C C . LEU A 1 211 ? -13.115 -14.133 14.412 1.00 89.94 211 LEU A C 1
ATOM 1680 O O . LEU A 1 211 ? -12.733 -15.043 13.676 1.00 89.94 211 LEU A O 1
ATOM 1684 N N . GLU A 1 212 ? -12.421 -13.758 15.486 1.00 88.06 212 GLU A N 1
ATOM 1685 C CA . GLU A 1 212 ? -11.101 -14.297 15.844 1.00 88.06 212 GLU A CA 1
ATOM 1686 C C . GLU A 1 212 ? -11.106 -15.835 15.966 1.00 88.06 212 GLU A C 1
ATOM 1688 O O . GLU A 1 212 ? -10.258 -16.522 15.385 1.00 88.06 212 GLU A O 1
ATOM 1693 N N . ASN A 1 213 ? -12.157 -16.385 16.583 1.00 88.94 213 ASN A N 1
ATOM 1694 C CA . ASN A 1 213 ? -12.350 -17.827 16.782 1.00 88.94 213 ASN A CA 1
ATOM 1695 C C . ASN A 1 213 ? -13.031 -18.551 15.602 1.00 88.94 213 ASN A C 1
ATOM 1697 O O . ASN A 1 213 ? -13.336 -19.738 15.700 1.00 88.94 213 ASN A O 1
ATOM 1701 N N . SER A 1 214 ? -13.306 -17.864 14.489 1.00 92.81 214 SER A N 1
ATOM 1702 C CA . SER A 1 214 ? -13.905 -18.499 13.306 1.00 92.81 214 SER A CA 1
ATOM 1703 C C . SER A 1 214 ? -12.889 -19.351 12.530 1.00 92.81 214 SER A C 1
ATOM 1705 O O . SER A 1 214 ? -11.679 -19.227 12.716 1.00 92.81 214 SER A O 1
ATOM 1707 N N . GLN A 1 215 ? -13.368 -20.187 11.606 1.00 94.56 215 GLN A N 1
ATOM 1708 C CA . GLN A 1 215 ? -12.521 -20.948 10.671 1.00 94.56 215 GLN A CA 1
ATOM 1709 C C . GLN A 1 215 ? -12.209 -20.170 9.377 1.00 94.56 215 GLN A C 1
ATOM 1711 O O . GLN A 1 215 ? -11.803 -20.753 8.374 1.00 94.56 215 GLN A O 1
ATOM 1716 N N . LEU A 1 216 ? -12.429 -18.850 9.366 1.00 94.00 216 LEU A N 1
ATOM 1717 C CA . LEU A 1 216 ? -12.142 -18.015 8.201 1.00 94.00 216 LEU A CA 1
ATOM 1718 C C . LEU A 1 216 ? -10.628 -17.823 8.007 1.00 94.00 216 LEU A C 1
ATOM 1720 O O . LEU A 1 216 ? -9.875 -17.812 8.984 1.00 94.00 216 LEU A O 1
ATOM 1724 N N . PRO A 1 217 ? -10.162 -17.591 6.768 1.00 94.94 217 PRO A N 1
ATOM 1725 C CA . PRO A 1 217 ? -8.813 -17.094 6.521 1.00 94.94 217 PRO A CA 1
ATOM 1726 C C . PRO A 1 217 ? -8.559 -15.769 7.250 1.00 94.94 217 PRO A C 1
ATOM 1728 O O . PRO A 1 217 ? -9.496 -15.019 7.524 1.00 94.94 217 PRO A O 1
ATOM 1731 N N . TYR A 1 218 ? -7.289 -15.432 7.499 1.00 94.00 218 TYR A N 1
ATOM 1732 C CA . TYR A 1 218 ? -6.902 -14.226 8.248 1.00 94.00 218 TYR A CA 1
ATOM 1733 C C . TYR A 1 218 ? -7.569 -12.941 7.733 1.00 94.00 218 TYR A C 1
ATOM 1735 O O . TYR A 1 218 ? -8.095 -12.166 8.522 1.00 94.00 218 TYR A O 1
ATOM 1743 N N . SER A 1 219 ? -7.621 -12.737 6.413 1.00 92.56 219 SER A N 1
ATOM 1744 C CA . SER A 1 219 ? -8.282 -11.576 5.800 1.00 92.56 219 SER A CA 1
ATOM 1745 C C . SER A 1 219 ? -9.798 -11.542 6.026 1.00 92.56 219 SER A C 1
ATOM 1747 O O . SER A 1 219 ? -10.377 -10.460 6.067 1.00 92.56 219 SER A O 1
ATOM 1749 N N . GLY A 1 220 ? -10.433 -12.706 6.191 1.00 93.44 220 GLY A N 1
ATOM 1750 C CA . GLY A 1 220 ? -11.845 -12.829 6.549 1.00 93.44 220 GLY A CA 1
ATOM 1751 C C . GLY A 1 220 ? -12.102 -12.620 8.043 1.00 93.44 220 GLY A C 1
ATOM 1752 O O . GLY A 1 220 ? -13.129 -12.055 8.403 1.00 93.44 220 GLY A O 1
ATOM 1753 N N . LYS A 1 221 ? -11.162 -13.022 8.911 1.00 95.31 221 LYS A N 1
ATOM 1754 C CA . LYS A 1 221 ? -11.216 -12.743 10.358 1.00 95.31 221 LYS A CA 1
ATOM 1755 C C . LYS A 1 221 ? -10.964 -11.273 10.674 1.00 95.31 221 LYS A C 1
ATOM 1757 O O . LYS A 1 221 ? -11.636 -10.705 11.529 1.00 95.31 221 LYS A O 1
ATOM 1762 N N . HIS A 1 222 ? -10.006 -10.684 9.961 1.00 96.12 222 HIS A N 1
ATOM 1763 C CA . HIS A 1 222 ? -9.514 -9.328 10.165 1.00 96.12 222 HIS A CA 1
ATOM 1764 C C . HIS A 1 222 ? -9.574 -8.510 8.864 1.00 96.12 222 HIS A C 1
ATOM 1766 O O . HIS A 1 222 ? -8.537 -8.238 8.237 1.00 96.12 222 HIS A O 1
ATOM 1772 N N . PRO A 1 223 ? -10.785 -8.119 8.421 1.00 95.56 223 PRO A N 1
ATOM 1773 C CA . PRO A 1 223 ? -10.956 -7.219 7.287 1.00 95.56 223 PRO A CA 1
ATOM 1774 C C . PRO A 1 223 ? -10.172 -5.913 7.451 1.00 95.56 223 PRO A C 1
ATOM 1776 O O . PRO A 1 223 ? -10.014 -5.400 8.559 1.00 95.56 223 PRO A O 1
ATOM 1779 N N . ILE A 1 224 ? -9.699 -5.361 6.333 1.00 96.75 224 ILE A N 1
ATOM 1780 C CA . ILE A 1 224 ? -9.037 -4.050 6.297 1.00 96.75 224 ILE A CA 1
ATOM 1781 C C . ILE A 1 224 ? -10.081 -2.960 6.535 1.00 96.75 224 ILE A C 1
ATOM 1783 O O . ILE A 1 224 ? -11.145 -2.974 5.917 1.00 96.75 224 ILE A O 1
ATOM 1787 N N . ILE A 1 225 ? -9.768 -2.002 7.409 1.00 95.88 225 ILE A N 1
ATOM 1788 C CA . ILE A 1 225 ? -10.620 -0.832 7.631 1.00 95.88 225 ILE A CA 1
ATOM 1789 C C . ILE A 1 225 ? -10.302 0.201 6.553 1.00 95.88 225 ILE A C 1
ATOM 1791 O O . ILE A 1 225 ? -9.191 0.723 6.504 1.00 95.88 225 ILE A O 1
ATOM 1795 N N . LEU A 1 226 ? -11.274 0.506 5.698 1.00 93.88 226 LEU A N 1
ATOM 1796 C CA . LEU A 1 226 ? -11.183 1.573 4.702 1.00 93.88 226 LEU A CA 1
ATOM 1797 C C . LEU A 1 226 ? -12.262 2.636 4.969 1.00 93.88 226 LEU A C 1
ATOM 1799 O O . LEU A 1 226 ? -13.326 2.301 5.503 1.00 93.88 226 LEU A O 1
ATOM 1803 N N . PRO A 1 227 ? -12.020 3.909 4.613 1.00 88.44 227 PRO A N 1
ATOM 1804 C CA . PRO A 1 227 ? -13.040 4.952 4.669 1.00 88.44 227 PRO A CA 1
ATOM 1805 C C . PRO A 1 227 ? -14.274 4.582 3.834 1.00 88.44 227 PRO A C 1
ATOM 1807 O O . PRO A 1 227 ? -14.150 4.023 2.747 1.00 88.44 227 PRO A O 1
ATOM 1810 N N . SER A 1 228 ? -15.479 4.908 4.317 1.00 81.25 228 SER A N 1
ATOM 1811 C CA . SER A 1 228 ? -16.723 4.597 3.588 1.00 81.25 228 SER A CA 1
ATOM 1812 C C . SER A 1 228 ? -17.013 5.553 2.427 1.00 81.25 228 SER A C 1
ATOM 1814 O O . SER A 1 228 ? -17.833 5.237 1.565 1.00 81.25 228 SER A O 1
ATOM 1816 N N . LYS A 1 229 ? -16.361 6.721 2.412 1.00 64.06 229 LYS A N 1
ATOM 1817 C CA . LYS A 1 229 ? -16.397 7.722 1.344 1.00 64.06 229 LYS A CA 1
ATOM 1818 C C . LYS A 1 229 ? -15.015 8.369 1.241 1.00 64.06 229 LYS A C 1
ATOM 1820 O O . LYS A 1 229 ? -14.447 8.709 2.280 1.00 64.06 229 LYS A O 1
ATOM 1825 N N . GLY A 1 230 ? -14.518 8.488 0.013 1.00 50.03 230 GLY A N 1
ATOM 1826 C CA . GLY A 1 230 ? -13.428 9.388 -0.373 1.00 50.03 230 GLY A CA 1
ATOM 1827 C C . GLY A 1 230 ? -13.994 10.649 -1.005 1.00 50.03 230 GLY A C 1
ATOM 1828 O O . GLY A 1 230 ? -15.155 10.584 -1.479 1.00 50.03 230 GLY A O 1
#

Radius of gyration: 30.3 Å; chains: 1; bounding box: 49×45×85 Å

pLDDT: mean 73.1, std 22.28, range [33.25, 97.69]

Foldseek 3Di:
DDVVVVVVVVVCVPPVNVPDPDDDPDPPPPDPDPDDDDDPPPDDLVVCVVVPPDPVVVVPDCCNVVNDVCVVDPDHDPDPDDDPPCCVVCCCVVPPPDPPPVPPPPPDDPDDPLRVLCVVDPDVQVSLVVQLVVVLVVVCVVPVPDRDDDDRDPVSSVVSVQVNQQVQCCVVPVQVLVCQVVVHDRDPPDPCVVQVWHADPSRFIWGADDQPPPPDDPCVRTPGDGDPPD